Protein AF-A0A7S2GHE6-F1 (afdb_monomer)

Nearest PDB structures (foldseek):
  8evm-assembly1_A  TM=3.684E-01  e=9.867E+00  synthetic construct

pLDDT: mean 83.8, std 17.83, range [30.16, 97.75]

Mean predicted aligned error: 8.6 Å

Structure (mmCIF, N/CA/C/O backbone):
data_AF-A0A7S2GHE6-F1
#
_entry.id   AF-A0A7S2GHE6-F1
#
loop_
_atom_site.group_PDB
_atom_site.id
_atom_site.type_symbol
_atom_site.label_atom_id
_atom_site.label_alt_id
_atom_site.label_comp_id
_atom_site.label_asym_id
_atom_site.label_entity_id
_atom_site.label_seq_id
_atom_site.pdbx_PDB_ins_code
_atom_site.Cartn_x
_atom_site.Cartn_y
_atom_site.Cartn_z
_atom_site.occupancy
_atom_site.B_iso_or_equiv
_atom_site.auth_seq_id
_atom_site.auth_comp_id
_atom_site.auth_asym_id
_atom_site.auth_atom_id
_atom_site.pdbx_PDB_model_num
ATOM 1 N N . MET A 1 1 ? 22.962 -2.401 10.476 1.00 45.19 1 MET A N 1
ATOM 2 C CA . MET A 1 1 ? 22.427 -2.037 11.809 1.00 45.19 1 MET A CA 1
ATOM 3 C C . MET A 1 1 ? 21.106 -1.251 11.771 1.00 45.19 1 MET A C 1
ATOM 5 O O . MET A 1 1 ? 20.465 -1.192 12.804 1.00 45.19 1 MET A O 1
ATOM 9 N N . GLY A 1 2 ? 20.626 -0.729 10.627 1.00 59.66 2 GLY A N 1
ATOM 10 C CA . GLY A 1 2 ? 19.367 0.048 10.579 1.00 59.66 2 GLY A CA 1
ATOM 11 C C . GLY A 1 2 ? 18.048 -0.744 10.603 1.00 59.66 2 GLY A C 1
ATOM 12 O O . GLY A 1 2 ? 17.020 -0.181 10.956 1.00 59.66 2 GLY A O 1
ATOM 13 N N . ASN A 1 3 ? 18.055 -2.045 10.280 1.00 67.62 3 ASN A N 1
ATOM 14 C CA . ASN A 1 3 ? 16.802 -2.794 10.100 1.00 67.62 3 ASN A CA 1
ATOM 15 C C . ASN A 1 3 ? 16.027 -3.026 11.415 1.00 67.62 3 ASN A C 1
ATOM 17 O O . ASN A 1 3 ? 14.805 -2.985 11.436 1.00 67.62 3 ASN A O 1
ATOM 21 N N . ALA A 1 4 ? 16.726 -3.230 12.539 1.00 75.75 4 ALA A N 1
ATOM 22 C CA . ALA A 1 4 ? 16.077 -3.438 13.838 1.00 75.75 4 ALA A CA 1
ATOM 23 C C . ALA A 1 4 ? 15.343 -2.177 14.331 1.00 75.75 4 ALA A C 1
ATOM 25 O O . ALA A 1 4 ? 14.231 -2.270 14.845 1.00 75.75 4 ALA A O 1
ATOM 26 N N . THR A 1 5 ? 15.934 -0.997 14.117 1.00 85.00 5 THR A N 1
ATOM 27 C CA . THR A 1 5 ? 15.318 0.291 14.460 1.00 85.00 5 THR A CA 1
ATOM 28 C C . THR A 1 5 ? 14.080 0.560 13.606 1.00 85.00 5 THR A C 1
ATOM 30 O O . THR A 1 5 ? 13.068 1.005 14.139 1.00 85.00 5 THR A O 1
ATOM 33 N N . SER A 1 6 ? 14.123 0.243 12.305 1.00 86.62 6 SER A N 1
ATOM 34 C CA . SER A 1 6 ? 12.965 0.417 11.421 1.00 86.62 6 SER A CA 1
ATOM 35 C C . SER A 1 6 ? 11.784 -0.474 11.811 1.00 86.62 6 SER A C 1
ATOM 37 O O . SER A 1 6 ? 10.655 0.007 11.853 1.00 86.62 6 SER A O 1
ATOM 39 N N . LYS A 1 7 ? 12.037 -1.738 12.180 1.00 88.00 7 LYS A N 1
ATOM 40 C CA . LYS A 1 7 ? 10.994 -2.644 12.695 1.00 88.00 7 LYS A CA 1
ATOM 41 C C . LYS A 1 7 ? 10.346 -2.122 13.972 1.00 88.00 7 LYS A C 1
ATOM 43 O O . LYS A 1 7 ? 9.127 -2.157 14.098 1.00 88.00 7 LYS A O 1
ATOM 48 N N . TYR A 1 8 ? 11.155 -1.649 14.920 1.00 91.50 8 TYR A N 1
ATOM 49 C CA . TYR A 1 8 ? 10.645 -1.115 16.183 1.00 91.50 8 TYR A CA 1
ATOM 50 C C . TYR A 1 8 ? 9.705 0.074 15.943 1.00 91.50 8 TYR A C 1
ATOM 52 O O . TYR A 1 8 ? 8.567 0.047 16.404 1.00 91.50 8 TYR A O 1
ATOM 60 N N . LYS A 1 9 ? 10.146 1.050 15.141 1.00 93.38 9 LYS A N 1
ATOM 61 C CA . LYS A 1 9 ? 9.357 2.237 14.781 1.00 93.38 9 LYS A CA 1
ATOM 62 C C . LYS A 1 9 ? 8.062 1.884 14.054 1.00 93.38 9 LYS A C 1
ATOM 64 O O . LYS A 1 9 ? 7.014 2.438 14.358 1.00 93.38 9 LYS A O 1
ATOM 69 N N . PHE A 1 10 ? 8.110 0.916 13.137 1.00 92.69 10 PHE A N 1
ATOM 70 C CA . PHE A 1 10 ? 6.905 0.457 12.448 1.00 92.69 10 PHE A CA 1
ATOM 71 C C . PHE A 1 10 ? 5.905 -0.151 13.435 1.00 92.69 10 PHE A C 1
ATOM 73 O O . PHE A 1 10 ? 4.724 0.174 13.408 1.00 92.69 10 PHE A O 1
ATOM 80 N N . ARG A 1 11 ? 6.374 -1.008 14.349 1.00 92.25 11 ARG A N 1
ATOM 81 C CA . ARG A 1 11 ? 5.522 -1.626 15.371 1.00 92.25 11 ARG A CA 1
ATOM 82 C C . ARG A 1 11 ? 4.901 -0.588 16.306 1.00 92.25 11 ARG A C 1
ATOM 84 O O . ARG A 1 11 ? 3.735 -0.727 16.663 1.00 92.25 11 ARG A O 1
ATOM 91 N N . GLU A 1 12 ? 5.667 0.427 16.688 1.00 94.25 12 GLU A N 1
ATOM 92 C CA . GLU A 1 12 ? 5.188 1.554 17.487 1.00 94.25 12 GLU A CA 1
ATOM 93 C C . GLU A 1 12 ? 4.084 2.324 16.752 1.00 94.25 12 GLU A C 1
ATOM 95 O O . GLU A 1 12 ? 3.016 2.530 17.321 1.00 94.25 12 GLU A O 1
ATOM 100 N N . ALA A 1 13 ? 4.271 2.621 15.464 1.00 94.44 13 ALA A N 1
ATOM 101 C CA . ALA A 1 13 ? 3.258 3.285 14.647 1.00 94.44 13 ALA A CA 1
ATOM 102 C C . ALA A 1 13 ? 1.970 2.449 14.486 1.00 94.44 13 ALA A C 1
ATOM 104 O O . ALA A 1 13 ? 0.868 2.975 14.629 1.00 94.44 13 ALA A O 1
ATOM 105 N N . ILE A 1 14 ? 2.074 1.132 14.263 1.00 93.81 14 ILE A N 1
ATOM 106 C CA . ILE A 1 14 ? 0.899 0.236 14.209 1.00 93.81 14 ILE A CA 1
ATOM 107 C C . ILE A 1 14 ? 0.170 0.181 15.560 1.00 93.81 14 ILE A C 1
ATOM 109 O O . ILE A 1 14 ? -1.065 0.151 15.607 1.00 93.81 14 ILE A O 1
ATOM 113 N N . HIS A 1 15 ? 0.917 0.190 16.666 1.00 93.62 15 HIS A N 1
ATOM 114 C CA . HIS A 1 15 ? 0.332 0.262 18.000 1.00 93.62 15 HIS A CA 1
ATOM 115 C C . HIS A 1 15 ? -0.386 1.599 18.224 1.00 93.62 15 HIS A C 1
ATOM 117 O O . HIS A 1 15 ? -1.526 1.581 18.684 1.00 93.62 15 HIS A O 1
ATOM 123 N N . ALA A 1 16 ? 0.235 2.725 17.857 1.00 95.31 16 ALA A N 1
ATOM 124 C CA . ALA A 1 16 ? -0.348 4.064 17.942 1.00 95.31 16 ALA A CA 1
ATOM 125 C C . ALA A 1 16 ? -1.683 4.138 17.189 1.00 95.31 16 ALA A C 1
ATOM 127 O O . ALA A 1 16 ? -2.707 4.443 17.797 1.00 95.31 16 ALA A O 1
ATOM 128 N N . LEU A 1 17 ? -1.725 3.683 15.930 1.00 95.69 17 LEU A N 1
ATOM 129 C CA . LEU A 1 17 ? -2.960 3.615 15.132 1.00 95.69 17 LEU A CA 1
ATOM 130 C C . LEU A 1 17 ? -4.094 2.853 15.839 1.00 95.69 17 LEU A C 1
ATOM 132 O O . LEU A 1 17 ? -5.266 3.184 15.669 1.00 95.69 17 LEU A O 1
ATOM 136 N N . SER A 1 18 ? -3.759 1.848 16.650 1.00 93.06 18 SER A N 1
ATOM 137 C CA . SER A 1 18 ? -4.725 1.032 17.397 1.00 93.06 18 SER A CA 1
ATOM 138 C C . SER A 1 18 ? -5.038 1.548 18.810 1.00 93.06 18 SER A C 1
ATOM 140 O O . SER A 1 18 ? -5.923 0.988 19.466 1.00 93.06 18 SER A O 1
ATOM 142 N N . ALA A 1 19 ? -4.284 2.526 19.321 1.00 93.50 19 ALA A N 1
ATOM 143 C CA . ALA A 1 19 ? -4.297 2.961 20.721 1.00 93.50 19 ALA A CA 1
ATOM 144 C C . ALA A 1 19 ? -4.729 4.423 20.893 1.00 93.50 19 ALA A C 1
ATOM 146 O O . ALA A 1 19 ? -5.526 4.715 21.784 1.00 93.50 19 ALA A O 1
ATOM 147 N N . GLU A 1 20 ? -4.371 5.318 19.969 1.00 95.31 20 GLU A N 1
ATOM 148 C CA . GLU A 1 20 ? -4.761 6.743 19.946 1.00 95.31 20 GLU A CA 1
ATOM 149 C C . GLU A 1 20 ? -5.357 7.202 18.598 1.00 95.31 20 GLU A C 1
ATOM 151 O O . GLU A 1 20 ? -5.269 6.487 17.598 1.00 95.31 20 GLU A O 1
ATOM 156 N N . ASP A 1 21 ? -6.069 8.329 18.598 1.00 94.88 21 ASP A N 1
ATOM 157 C CA . ASP A 1 21 ? -6.580 8.952 17.371 1.00 94.88 21 ASP A CA 1
ATOM 158 C C . ASP A 1 21 ? -5.426 9.724 16.725 1.00 94.88 21 ASP A C 1
ATOM 160 O O . ASP A 1 21 ? -4.900 10.659 17.327 1.00 94.88 21 ASP A O 1
ATOM 164 N N . VAL A 1 22 ? -5.001 9.300 15.533 1.00 96.88 22 VAL A N 1
ATOM 165 C CA . VAL A 1 22 ? -3.850 9.892 14.839 1.00 96.88 22 VAL A CA 1
ATOM 166 C C . VAL A 1 22 ? -4.374 10.911 13.828 1.00 96.88 22 VAL A C 1
ATOM 168 O O . VAL A 1 22 ? -5.101 10.517 12.911 1.00 96.88 22 VAL A O 1
ATOM 171 N N . PRO A 1 23 ? -4.028 12.204 13.952 1.00 95.38 23 PRO A N 1
ATOM 172 C CA . PRO A 1 23 ? -4.521 13.220 13.033 1.00 95.38 23 PRO A CA 1
ATOM 173 C C . PRO A 1 23 ? -4.043 12.977 11.587 1.00 95.38 23 PRO A C 1
ATOM 175 O O . PRO A 1 23 ? -2.861 12.686 11.370 1.00 95.38 23 PRO A O 1
ATOM 178 N N . PRO A 1 24 ? -4.909 13.130 10.570 1.00 93.50 24 PRO A N 1
ATOM 179 C CA . PRO A 1 24 ? -4.503 13.058 9.163 1.00 93.50 24 PRO A CA 1
ATOM 180 C C . PRO A 1 24 ? -3.413 14.068 8.778 1.00 93.50 24 PRO A C 1
ATOM 182 O O . PRO A 1 24 ? -2.599 13.793 7.899 1.00 93.50 24 PRO A O 1
ATOM 185 N N . GLU A 1 25 ? -3.384 15.220 9.447 1.00 94.25 25 GLU A N 1
ATOM 186 C CA . GLU A 1 25 ? -2.410 16.297 9.263 1.00 94.25 25 GLU A CA 1
ATOM 187 C C . GLU A 1 25 ? -1.058 16.072 9.961 1.00 94.25 25 GLU A C 1
ATOM 189 O O . GLU A 1 25 ? -0.146 16.881 9.775 1.00 94.25 25 GLU A O 1
ATOM 194 N N . ASP A 1 26 ? -0.888 14.992 10.737 1.00 96.38 26 ASP A N 1
ATOM 195 C CA . ASP A 1 26 ? 0.390 14.661 11.380 1.00 96.38 26 ASP A CA 1
ATOM 196 C C . ASP A 1 26 ? 1.405 14.122 10.357 1.00 96.38 26 ASP A C 1
ATOM 198 O O . ASP A 1 26 ? 1.702 12.927 10.267 1.00 96.38 26 ASP A O 1
ATOM 202 N N . ALA A 1 27 ? 1.941 15.032 9.544 1.00 94.38 27 ALA A N 1
ATOM 203 C CA . ALA A 1 27 ? 2.894 14.707 8.491 1.00 94.38 27 ALA A CA 1
ATOM 204 C C . ALA A 1 27 ? 4.141 13.996 9.035 1.00 94.38 27 ALA A C 1
ATOM 206 O O . ALA A 1 27 ? 4.688 13.135 8.352 1.00 94.38 27 ALA A O 1
ATOM 207 N N . ALA A 1 28 ? 4.571 14.307 10.264 1.00 95.31 28 ALA A N 1
ATOM 208 C CA . ALA A 1 28 ? 5.742 13.682 10.869 1.00 95.31 28 ALA A CA 1
ATOM 209 C C . ALA A 1 28 ? 5.506 12.187 11.116 1.00 95.31 28 ALA A C 1
ATOM 211 O O . ALA A 1 28 ? 6.339 11.366 10.726 1.00 95.31 28 ALA A O 1
ATOM 212 N N . PHE A 1 29 ? 4.354 11.834 11.694 1.00 96.56 29 PHE A N 1
ATOM 213 C CA . PHE A 1 29 ? 3.959 10.444 11.899 1.00 96.56 29 PHE A CA 1
ATOM 214 C C . PHE A 1 29 ? 3.833 9.686 10.571 1.00 96.56 29 PHE A C 1
ATOM 216 O O . PHE A 1 29 ? 4.427 8.616 10.397 1.00 96.56 29 PHE A O 1
ATOM 223 N N . TRP A 1 30 ? 3.077 10.240 9.616 1.00 95.75 30 TRP A N 1
ATOM 224 C CA . TRP A 1 30 ? 2.789 9.559 8.352 1.00 95.75 30 TRP A CA 1
ATOM 225 C C . TRP A 1 30 ? 4.040 9.409 7.485 1.00 95.75 30 TRP A C 1
ATOM 227 O O . TRP A 1 30 ? 4.280 8.330 6.938 1.00 95.75 30 TRP A O 1
ATOM 237 N N . ASP A 1 31 ? 4.878 10.442 7.383 1.00 93.19 31 ASP A N 1
ATOM 238 C CA . ASP A 1 31 ? 6.129 10.330 6.640 1.00 93.19 31 ASP A CA 1
ATOM 239 C C . ASP A 1 31 ? 7.101 9.367 7.311 1.00 93.19 31 ASP A C 1
ATOM 241 O O . ASP A 1 31 ? 7.761 8.606 6.601 1.00 93.19 31 ASP A O 1
ATOM 245 N N . GLU A 1 32 ? 7.177 9.327 8.643 1.00 94.00 32 GLU A N 1
ATOM 246 C CA . GLU A 1 32 ? 7.976 8.308 9.315 1.00 94.00 32 GLU A CA 1
ATOM 247 C C . GLU A 1 32 ? 7.476 6.909 8.945 1.00 94.00 32 GLU A C 1
ATOM 249 O O . GLU A 1 32 ? 8.256 6.136 8.394 1.00 94.00 32 GLU A O 1
ATOM 254 N N . LEU A 1 33 ? 6.186 6.606 9.132 1.00 94.75 33 LEU A N 1
ATOM 255 C CA . LEU A 1 33 ? 5.591 5.299 8.828 1.00 94.75 33 LEU A CA 1
ATOM 256 C C . LEU A 1 33 ? 5.897 4.828 7.397 1.00 94.75 33 LEU A C 1
ATOM 258 O O . LEU A 1 33 ? 6.309 3.680 7.186 1.00 94.75 33 LEU A O 1
ATOM 262 N N . TRP A 1 34 ? 5.702 5.704 6.408 1.00 94.81 34 TRP A N 1
ATOM 263 C CA . TRP A 1 34 ? 5.795 5.329 4.999 1.00 94.81 34 TRP A CA 1
ATOM 264 C C . TRP A 1 34 ? 7.229 5.239 4.473 1.00 94.81 34 TRP A C 1
ATOM 266 O O . TRP A 1 34 ? 7.475 4.445 3.562 1.00 94.81 34 TRP A O 1
ATOM 276 N N . ASN A 1 35 ? 8.177 5.979 5.054 1.00 92.31 35 ASN A N 1
ATOM 277 C CA . ASN A 1 35 ? 9.588 5.960 4.648 1.00 92.31 35 ASN A CA 1
ATOM 278 C C . ASN A 1 35 ? 10.421 4.868 5.351 1.00 92.31 35 ASN A C 1
ATOM 280 O O . ASN A 1 35 ? 11.617 4.718 5.074 1.00 92.31 35 ASN A O 1
ATOM 284 N N . LEU A 1 36 ? 9.819 4.077 6.247 1.00 91.12 36 LEU A N 1
ATOM 285 C CA . LEU A 1 36 ? 10.494 2.940 6.868 1.00 91.12 36 LEU A CA 1
ATOM 286 C C . LEU A 1 36 ? 10.833 1.860 5.838 1.00 91.12 36 LEU A C 1
ATOM 288 O O . LEU A 1 36 ? 9.994 1.387 5.072 1.00 91.12 36 LEU A O 1
ATOM 292 N N . LYS A 1 37 ? 12.086 1.402 5.876 1.00 88.25 37 LYS A N 1
ATOM 293 C CA . LYS A 1 37 ? 12.528 0.244 5.100 1.00 88.25 37 LYS A CA 1
ATOM 294 C C . LYS A 1 37 ? 12.056 -1.025 5.795 1.00 88.25 37 LYS A C 1
ATOM 296 O O . LYS A 1 37 ? 12.625 -1.414 6.810 1.00 88.25 37 LYS A O 1
ATOM 301 N N . THR A 1 38 ? 11.026 -1.644 5.238 1.00 88.00 38 THR A N 1
ATOM 302 C CA . THR A 1 38 ? 10.460 -2.917 5.701 1.00 88.00 38 THR A CA 1
ATOM 303 C C . THR A 1 38 ? 10.625 -3.997 4.630 1.00 88.00 38 THR A C 1
ATOM 305 O O . THR A 1 38 ? 10.958 -3.702 3.477 1.00 88.00 38 THR A O 1
ATOM 308 N N . THR A 1 39 ? 10.395 -5.263 4.968 1.00 91.44 39 THR A N 1
ATOM 309 C CA . THR A 1 39 ? 10.072 -6.324 3.998 1.00 91.44 39 THR A CA 1
ATOM 310 C C . THR A 1 39 ? 8.607 -6.739 4.110 1.00 91.44 39 THR A C 1
ATOM 312 O O . THR A 1 39 ? 7.913 -6.375 5.056 1.00 91.44 39 THR A O 1
ATOM 315 N N . THR A 1 40 ? 8.114 -7.510 3.141 1.00 92.25 40 THR A N 1
ATOM 316 C CA . THR A 1 40 ? 6.744 -8.040 3.170 1.00 92.25 40 THR A CA 1
ATOM 317 C C . THR A 1 40 ? 6.512 -8.911 4.404 1.00 92.25 40 THR A C 1
ATOM 319 O O . THR A 1 40 ? 5.495 -8.773 5.074 1.00 92.25 40 THR A O 1
ATOM 322 N N . GLU A 1 41 ? 7.480 -9.765 4.738 1.00 92.69 41 GLU A N 1
ATOM 323 C CA . GLU A 1 41 ? 7.439 -10.657 5.899 1.00 92.69 41 GLU A CA 1
ATOM 324 C C . GLU A 1 41 ? 7.354 -9.857 7.201 1.00 92.69 41 GLU A C 1
ATOM 326 O O . GLU A 1 41 ? 6.533 -10.158 8.060 1.00 92.69 41 GLU A O 1
ATOM 331 N N . GLU A 1 42 ? 8.147 -8.790 7.307 1.00 92.75 42 GLU A N 1
ATOM 332 C CA . GLU A 1 42 ? 8.155 -7.891 8.460 1.00 92.75 42 GLU A CA 1
ATOM 333 C C . GLU A 1 42 ? 6.805 -7.187 8.637 1.00 92.75 42 GLU A C 1
ATOM 335 O O . GLU A 1 42 ? 6.253 -7.184 9.736 1.00 92.75 42 GLU A O 1
ATOM 340 N N . VAL A 1 43 ? 6.231 -6.634 7.563 1.00 94.12 43 VAL A N 1
ATOM 341 C CA . VAL A 1 43 ? 4.899 -6.006 7.613 1.00 94.12 43 VAL A CA 1
ATOM 342 C C . VAL A 1 43 ? 3.836 -7.020 8.050 1.00 94.12 43 VAL A C 1
ATOM 344 O O . VAL A 1 43 ? 2.973 -6.701 8.866 1.00 94.12 43 VAL A O 1
ATOM 347 N N . PHE A 1 44 ? 3.906 -8.256 7.551 1.00 93.31 44 PHE A N 1
ATOM 348 C CA . PHE A 1 44 ? 2.913 -9.293 7.842 1.00 93.31 44 PHE A CA 1
ATOM 349 C C . PHE A 1 44 ? 3.032 -9.832 9.273 1.00 93.31 44 PHE A C 1
ATOM 351 O O . PHE A 1 44 ? 2.018 -10.199 9.870 1.00 93.31 44 PHE A O 1
ATOM 358 N N . GLU A 1 45 ? 4.245 -9.863 9.824 1.00 93.12 45 GLU A N 1
ATOM 359 C CA . GLU A 1 45 ? 4.509 -10.198 11.224 1.00 93.12 45 GLU A CA 1
ATOM 360 C C . GLU A 1 45 ? 4.022 -9.093 12.175 1.00 93.12 45 GLU A C 1
ATOM 362 O O . GLU A 1 45 ? 3.475 -9.385 13.240 1.00 93.12 45 GLU A O 1
ATOM 367 N N . MET A 1 46 ? 4.198 -7.822 11.798 1.00 91.88 46 MET A N 1
ATOM 368 C CA . MET A 1 46 ? 3.862 -6.675 12.649 1.00 91.88 46 MET A CA 1
ATOM 369 C C . MET A 1 46 ? 2.378 -6.305 12.635 1.00 91.88 46 MET A C 1
ATOM 371 O O . MET A 1 46 ? 1.876 -5.840 13.654 1.00 91.88 46 MET A O 1
ATOM 375 N N . ILE A 1 47 ? 1.682 -6.514 11.517 1.00 94.75 47 ILE A N 1
ATOM 376 C CA . ILE A 1 47 ? 0.239 -6.278 11.401 1.00 94.75 47 ILE A CA 1
ATOM 377 C C . ILE A 1 47 ? -0.462 -7.630 11.491 1.00 94.75 47 ILE A C 1
ATOM 379 O O . ILE A 1 47 ? -0.465 -8.399 10.525 1.00 94.75 47 ILE A O 1
ATOM 383 N N . SER A 1 48 ? -1.060 -7.952 12.637 1.00 93.69 48 SER A N 1
ATOM 384 C CA . SER A 1 48 ? -1.841 -9.183 12.764 1.00 93.69 48 SER A CA 1
ATOM 385 C C . SER A 1 48 ? -3.269 -8.995 12.229 1.00 93.69 48 SER A C 1
ATOM 387 O O . SER A 1 48 ? -3.795 -7.881 12.246 1.00 93.69 48 SER A O 1
ATOM 389 N N . PRO A 1 49 ? -3.963 -10.076 11.822 1.00 93.06 49 PRO A N 1
ATOM 390 C CA . PRO A 1 49 ? -5.373 -9.993 11.423 1.00 93.06 49 PRO A CA 1
ATOM 391 C C . PRO A 1 49 ? -6.261 -9.403 12.527 1.00 93.06 49 PRO A C 1
ATOM 393 O O . PRO A 1 49 ? -7.223 -8.688 12.265 1.00 93.06 49 PRO A O 1
ATOM 396 N N . ARG A 1 50 ? -5.921 -9.691 13.792 1.00 93.00 50 ARG A N 1
ATOM 397 C CA . ARG A 1 50 ? -6.626 -9.160 14.960 1.00 93.00 50 ARG A CA 1
ATOM 398 C C . ARG A 1 50 ? -6.480 -7.644 15.063 1.00 93.00 50 ARG A C 1
ATOM 400 O O . ARG A 1 50 ? -7.453 -6.990 15.425 1.00 93.00 50 ARG A O 1
ATOM 407 N N . ASP A 1 51 ? -5.304 -7.107 14.747 1.00 93.19 51 ASP A N 1
ATOM 408 C CA . ASP A 1 51 ? -5.059 -5.664 14.793 1.00 93.19 51 ASP A CA 1
ATOM 409 C C . ASP A 1 51 ? -5.894 -4.945 13.736 1.00 93.19 51 ASP A C 1
ATOM 411 O O . ASP A 1 51 ? -6.537 -3.955 14.061 1.00 93.19 51 ASP A O 1
ATOM 415 N N . VAL A 1 52 ? -5.992 -5.491 12.516 1.00 95.00 52 VAL A N 1
ATOM 416 C CA . VAL A 1 52 ? -6.823 -4.907 11.445 1.00 95.00 52 VAL A CA 1
ATOM 417 C C . VAL A 1 52 ? -8.299 -4.867 11.840 1.00 95.00 52 VAL A C 1
ATOM 419 O O . VAL A 1 52 ? -8.936 -3.821 11.745 1.00 95.00 52 VAL A O 1
ATOM 422 N N . ARG A 1 53 ? -8.839 -5.976 12.363 1.00 94.44 53 ARG A N 1
ATOM 423 C CA . ARG A 1 53 ? -10.230 -6.030 12.849 1.00 94.44 53 ARG A CA 1
ATOM 424 C C . ARG A 1 53 ? -10.476 -5.058 13.999 1.00 94.44 53 ARG A C 1
ATOM 426 O O . ARG A 1 53 ? -11.504 -4.386 14.036 1.00 94.44 53 ARG A O 1
ATOM 433 N N . LYS A 1 54 ? -9.527 -4.966 14.936 1.00 94.56 54 LYS A N 1
ATOM 434 C CA . LYS A 1 54 ? -9.597 -4.026 16.060 1.00 94.56 54 LYS A CA 1
ATOM 435 C C . LYS A 1 54 ? -9.578 -2.581 15.562 1.00 94.56 54 LYS A C 1
ATOM 437 O O . LYS A 1 54 ? -10.399 -1.793 16.018 1.00 94.56 54 LYS A O 1
ATOM 442 N N . LEU A 1 55 ? -8.686 -2.255 14.628 1.00 95.75 55 LEU A N 1
ATOM 443 C CA . LEU A 1 55 ? -8.566 -0.935 14.016 1.00 95.75 55 LEU A CA 1
ATOM 444 C C . LEU A 1 55 ? -9.868 -0.545 13.303 1.00 95.75 55 LEU A C 1
ATOM 446 O O . LEU A 1 55 ? -10.384 0.537 13.557 1.00 95.75 55 LEU A O 1
ATOM 450 N N . LYS A 1 56 ? -10.454 -1.461 12.516 1.00 95.31 56 LYS A N 1
ATOM 451 C CA . LYS A 1 56 ? -11.738 -1.263 11.821 1.00 95.31 56 LYS A CA 1
ATOM 452 C C . LYS A 1 56 ? -12.864 -0.857 12.777 1.00 95.31 56 LYS A C 1
ATOM 454 O O . LYS A 1 56 ? -13.578 0.099 12.507 1.00 95.31 56 LYS A O 1
ATOM 459 N N . VAL A 1 57 ? -13.005 -1.560 13.904 1.00 94.81 57 VAL A N 1
ATOM 460 C CA . VAL A 1 57 ? -14.113 -1.329 14.851 1.00 94.81 57 VAL A CA 1
ATOM 461 C C . VAL A 1 57 ? -13.848 -0.161 15.799 1.00 94.81 57 VAL A C 1
ATOM 463 O O . VAL A 1 57 ? -14.750 0.617 16.087 1.00 94.81 57 VAL A O 1
ATOM 466 N N . GLN A 1 58 ? -12.634 -0.052 16.339 1.00 96.50 58 GLN A N 1
ATOM 467 C CA . GLN A 1 58 ? -12.341 0.909 17.408 1.00 96.50 58 GLN A CA 1
ATOM 468 C C . GLN A 1 58 ? -11.897 2.269 16.876 1.00 96.50 58 GLN A C 1
ATOM 470 O O . GLN A 1 58 ? -12.077 3.270 17.565 1.00 96.50 58 GLN A O 1
ATOM 475 N N . ARG A 1 59 ? -11.284 2.304 15.687 1.00 96.81 59 ARG A N 1
ATOM 476 C CA . ARG A 1 59 ? -10.650 3.494 15.104 1.00 96.81 59 ARG A CA 1
ATOM 477 C C . ARG A 1 59 ? -10.833 3.543 13.580 1.00 96.81 59 ARG A C 1
ATOM 479 O O . ARG A 1 59 ? -9.845 3.582 12.842 1.00 96.81 59 ARG A O 1
ATOM 486 N N . PRO A 1 60 ? -12.085 3.571 13.090 1.00 95.88 60 PRO A N 1
ATOM 487 C CA . PRO A 1 60 ? -12.379 3.569 11.657 1.00 95.88 60 PRO A CA 1
ATOM 488 C C . PRO A 1 60 ? -11.736 4.746 10.906 1.00 95.88 60 PRO A C 1
ATOM 490 O O . PRO A 1 60 ? -11.289 4.569 9.777 1.00 95.88 60 PRO A O 1
ATOM 493 N N . LEU A 1 61 ? -11.610 5.919 11.544 1.00 95.81 61 LEU A N 1
ATOM 494 C CA . LEU A 1 61 ? -10.969 7.097 10.941 1.00 95.81 61 LEU A CA 1
ATOM 495 C C . LEU A 1 61 ? -9.463 6.906 10.713 1.00 95.81 61 LEU A C 1
ATOM 497 O O . LEU A 1 61 ? -8.944 7.306 9.671 1.00 95.81 61 LEU A O 1
ATOM 501 N N . ASN A 1 62 ? -8.761 6.246 11.640 1.00 97.38 62 ASN A N 1
ATOM 502 C CA . ASN A 1 62 ? -7.350 5.907 11.449 1.00 97.38 62 ASN A CA 1
ATOM 503 C C . ASN A 1 62 ? -7.181 4.908 10.297 1.00 97.38 62 ASN A C 1
ATOM 505 O O . ASN A 1 62 ? -6.250 5.046 9.508 1.00 97.38 62 ASN A O 1
ATOM 509 N N . LEU A 1 63 ? -8.077 3.915 10.180 1.00 96.81 63 LEU A N 1
ATOM 510 C CA . LEU A 1 63 ? -8.068 2.969 9.059 1.00 96.81 63 LEU A CA 1
ATOM 511 C C . LEU A 1 63 ? -8.295 3.687 7.724 1.00 96.81 63 LEU A C 1
ATOM 513 O O . LEU A 1 63 ? -7.523 3.474 6.793 1.00 96.81 63 LEU A O 1
ATOM 517 N N . GLN A 1 64 ? -9.312 4.548 7.644 1.00 95.88 64 GLN A N 1
ATOM 518 C CA . GLN A 1 64 ? -9.587 5.357 6.458 1.00 95.88 64 GLN A CA 1
ATOM 519 C C . GLN A 1 64 ? -8.362 6.189 6.065 1.00 95.88 64 GLN A C 1
ATOM 521 O O . GLN A 1 64 ? -7.874 6.070 4.946 1.00 95.88 64 GLN A O 1
ATOM 526 N N . THR A 1 65 ? -7.797 6.939 7.013 1.00 96.56 65 THR A N 1
ATOM 527 C CA . THR A 1 65 ? -6.623 7.791 6.775 1.00 96.56 65 THR A CA 1
ATOM 528 C C . THR A 1 65 ? -5.415 6.973 6.319 1.00 96.56 65 THR A C 1
ATOM 530 O O . THR A 1 65 ? -4.709 7.368 5.395 1.00 96.56 65 THR A O 1
ATOM 533 N N . LEU A 1 66 ? -5.184 5.802 6.918 1.00 97.38 66 LEU A N 1
ATOM 534 C CA . LEU A 1 66 ? -4.104 4.896 6.528 1.00 97.38 66 LEU A CA 1
ATOM 535 C C . LEU A 1 66 ? -4.254 4.422 5.073 1.00 97.38 66 LEU A C 1
ATOM 537 O O . LEU A 1 66 ? -3.256 4.359 4.354 1.00 97.38 66 LEU A O 1
ATOM 541 N N . LEU A 1 67 ? -5.475 4.108 4.628 1.00 96.88 67 LEU A N 1
ATOM 542 C CA . LEU A 1 67 ? -5.754 3.719 3.242 1.00 96.88 67 LEU A CA 1
ATOM 543 C C . LEU A 1 67 ? -5.615 4.905 2.283 1.00 96.88 67 LEU A C 1
ATOM 545 O O . LEU A 1 67 ? -4.929 4.775 1.270 1.00 96.88 67 LEU A O 1
ATOM 549 N N . ASP A 1 68 ? -6.194 6.057 2.625 1.00 95.88 68 ASP A N 1
ATOM 550 C CA . ASP A 1 68 ? -6.127 7.281 1.821 1.00 95.88 68 ASP A CA 1
ATOM 551 C C . ASP A 1 68 ? -4.673 7.722 1.613 1.00 95.88 68 ASP A C 1
ATOM 553 O O . ASP A 1 68 ? -4.254 7.996 0.488 1.00 95.88 68 ASP A O 1
ATOM 557 N N . GLN A 1 69 ? -3.860 7.702 2.673 1.00 96.62 69 GLN A N 1
ATOM 558 C CA . GLN A 1 69 ? -2.432 8.013 2.601 1.00 96.62 69 GLN A CA 1
ATOM 559 C C . GLN A 1 69 ? -1.661 6.971 1.780 1.00 96.62 69 GLN A C 1
ATOM 561 O O . GLN A 1 69 ? -0.809 7.335 0.968 1.00 96.62 69 GLN A O 1
ATOM 566 N N . ALA A 1 70 ? -1.945 5.674 1.945 1.00 97.38 70 ALA A N 1
ATOM 567 C CA . ALA A 1 70 ? -1.282 4.625 1.169 1.00 97.38 70 ALA A CA 1
ATOM 568 C C . ALA A 1 70 ? -1.547 4.785 -0.336 1.00 97.38 70 ALA A C 1
ATOM 570 O O . ALA A 1 70 ? -0.619 4.748 -1.147 1.00 97.38 70 ALA A O 1
ATOM 571 N N . VAL A 1 71 ? -2.811 4.994 -0.707 1.00 97.19 71 VAL A N 1
ATOM 572 C CA . VAL A 1 71 ? -3.234 5.176 -2.098 1.00 97.19 71 VAL A CA 1
ATOM 573 C C . VAL A 1 71 ? -2.716 6.505 -2.644 1.00 97.19 71 VAL A C 1
ATOM 575 O O . VAL A 1 71 ? -2.128 6.521 -3.723 1.00 97.19 71 VAL A O 1
ATOM 578 N N . GLY A 1 72 ? -2.827 7.597 -1.885 1.00 95.31 72 GLY A N 1
ATOM 579 C CA . GLY A 1 72 ? -2.316 8.916 -2.261 1.00 95.31 72 GLY A CA 1
ATOM 580 C C . GLY A 1 72 ? -0.811 8.919 -2.539 1.00 95.31 72 GLY A C 1
ATOM 581 O O . GLY A 1 72 ? -0.375 9.460 -3.554 1.00 95.31 72 GLY A O 1
ATOM 582 N N . ASN A 1 73 ? -0.016 8.234 -1.712 1.00 95.44 73 ASN A N 1
ATOM 583 C CA . ASN A 1 73 ? 1.421 8.069 -1.949 1.00 95.44 73 ASN A CA 1
ATOM 584 C C . ASN A 1 73 ? 1.715 7.290 -3.240 1.00 95.44 73 ASN A C 1
ATOM 586 O O . ASN A 1 73 ? 2.636 7.644 -3.976 1.00 95.44 73 ASN A O 1
ATOM 590 N N . ILE A 1 74 ? 0.936 6.247 -3.548 1.00 97.19 74 ILE A N 1
ATOM 591 C CA . ILE A 1 74 ? 1.088 5.502 -4.806 1.00 97.19 74 ILE A CA 1
ATOM 592 C C . ILE A 1 74 ? 0.723 6.389 -6.006 1.00 97.19 74 ILE A C 1
ATOM 594 O O . ILE A 1 74 ? 1.472 6.431 -6.980 1.00 97.19 74 ILE A O 1
ATOM 598 N N . LEU A 1 75 ? -0.384 7.133 -5.936 1.00 95.94 75 LEU A N 1
ATOM 599 C CA . LEU A 1 75 ? -0.813 8.050 -6.999 1.00 95.94 75 LEU A CA 1
ATOM 600 C C . LEU A 1 75 ? 0.196 9.181 -7.232 1.00 95.94 75 LEU A C 1
ATOM 602 O O . LEU A 1 75 ? 0.459 9.549 -8.380 1.00 95.94 75 LEU A O 1
ATOM 606 N N . GLN A 1 76 ? 0.820 9.688 -6.166 1.00 94.19 76 GLN A N 1
ATOM 607 C CA . GLN A 1 76 ? 1.905 10.661 -6.270 1.00 94.19 76 GLN A CA 1
ATOM 608 C C . GLN A 1 76 ? 3.088 10.081 -7.052 1.00 94.19 76 GLN A C 1
ATOM 610 O O . GLN A 1 76 ? 3.602 10.742 -7.951 1.00 94.19 76 GLN A O 1
ATOM 615 N N . VAL A 1 77 ? 3.476 8.838 -6.757 1.00 94.50 77 VAL A N 1
ATOM 616 C CA . VAL A 1 77 ? 4.565 8.145 -7.459 1.00 94.50 77 VAL A CA 1
ATOM 617 C C . VAL A 1 77 ? 4.223 7.861 -8.919 1.00 94.50 77 VAL A C 1
ATOM 619 O O . VAL A 1 77 ? 5.089 7.986 -9.778 1.00 94.50 77 VAL A O 1
ATOM 622 N N . ILE A 1 78 ? 2.972 7.515 -9.224 1.00 93.62 78 ILE A N 1
ATOM 623 C CA . ILE A 1 78 ? 2.507 7.336 -10.607 1.00 93.62 78 ILE A CA 1
ATOM 624 C C . ILE A 1 78 ? 2.615 8.652 -11.387 1.00 93.62 78 ILE A C 1
ATOM 626 O O . ILE A 1 78 ? 3.047 8.655 -12.536 1.00 93.62 78 ILE A O 1
ATOM 630 N N . THR A 1 79 ? 2.251 9.767 -10.753 1.00 91.94 79 THR A N 1
ATOM 631 C CA . THR A 1 79 ? 2.288 11.099 -11.373 1.00 91.94 79 THR A CA 1
ATOM 632 C C . THR A 1 79 ? 3.717 11.624 -11.527 1.00 91.94 79 THR A C 1
ATOM 634 O O . THR A 1 79 ? 4.033 12.292 -12.509 1.00 91.94 79 THR A O 1
ATOM 637 N N . ASN A 1 80 ? 4.587 11.342 -10.556 1.00 90.38 80 ASN A N 1
ATOM 638 C CA . ASN A 1 80 ? 5.970 11.802 -10.529 1.00 90.38 80 ASN A CA 1
ATOM 639 C C . ASN A 1 80 ? 6.888 10.713 -9.936 1.00 90.38 80 ASN A C 1
ATOM 641 O O . ASN A 1 80 ? 7.118 10.694 -8.724 1.00 90.38 80 ASN A O 1
ATOM 645 N N . PRO A 1 81 ? 7.421 9.794 -10.762 1.00 87.19 81 PRO A N 1
ATOM 646 C CA . PRO A 1 81 ? 8.164 8.626 -10.293 1.00 87.19 81 PRO A CA 1
ATOM 647 C C . PRO A 1 81 ? 9.597 8.983 -9.871 1.00 87.19 81 PRO A C 1
ATOM 649 O O . PRO A 1 81 ? 10.578 8.675 -10.549 1.00 87.19 81 PRO A O 1
ATOM 652 N N . LEU A 1 82 ? 9.743 9.629 -8.714 1.00 88.94 82 LEU A N 1
ATOM 653 C CA . LEU A 1 82 ? 11.047 9.933 -8.127 1.00 88.94 82 LEU A CA 1
ATOM 654 C C . LEU A 1 82 ? 11.628 8.695 -7.435 1.00 88.94 82 LEU A C 1
ATOM 656 O O . LEU A 1 82 ? 10.962 8.044 -6.631 1.00 88.94 82 LEU A O 1
ATOM 660 N N . ALA A 1 83 ? 12.912 8.408 -7.673 1.00 87.38 83 ALA A N 1
ATOM 661 C CA . ALA A 1 83 ? 13.574 7.195 -7.176 1.00 87.38 83 ALA A CA 1
ATOM 662 C C . ALA A 1 83 ? 13.435 6.982 -5.654 1.00 87.38 83 ALA A C 1
ATOM 664 O O . ALA A 1 83 ? 13.246 5.855 -5.201 1.00 87.38 83 ALA A O 1
ATOM 665 N N . HIS A 1 84 ? 13.480 8.059 -4.861 1.00 85.00 84 HIS A N 1
ATOM 666 C CA . HIS A 1 84 ? 13.336 7.983 -3.404 1.00 85.00 84 HIS A CA 1
ATOM 667 C C . HIS A 1 84 ? 11.904 7.651 -2.944 1.00 85.00 84 HIS A C 1
ATOM 669 O O . HIS A 1 84 ? 11.724 7.152 -1.838 1.00 85.00 84 HIS A O 1
ATOM 675 N N . GLN A 1 85 ? 10.890 7.886 -3.783 1.00 89.62 85 GLN A N 1
ATOM 676 C CA . GLN A 1 85 ? 9.485 7.603 -3.477 1.00 89.62 85 GLN A CA 1
ATOM 677 C C . GLN A 1 85 ? 9.063 6.184 -3.896 1.00 89.62 85 GLN A C 1
ATOM 679 O O . GLN A 1 85 ? 8.053 5.676 -3.414 1.00 89.62 85 GLN A O 1
ATOM 684 N N . LEU A 1 86 ? 9.852 5.494 -4.729 1.00 92.62 86 LEU A N 1
ATOM 685 C CA . LEU A 1 86 ? 9.570 4.110 -5.135 1.00 92.62 86 LEU A CA 1
ATOM 686 C C . LEU A 1 86 ? 9.569 3.138 -3.944 1.00 92.62 86 LEU A C 1
ATOM 688 O O . LEU A 1 86 ? 8.749 2.220 -3.887 1.00 92.62 86 LEU A O 1
ATOM 692 N N . ASP A 1 87 ? 10.453 3.355 -2.967 1.00 91.44 87 ASP A N 1
ATOM 693 C CA . ASP A 1 87 ? 10.454 2.579 -1.723 1.00 91.44 87 ASP A CA 1
ATOM 694 C C . ASP A 1 87 ? 9.193 2.865 -0.885 1.00 91.44 87 ASP A C 1
ATOM 696 O O . ASP A 1 87 ? 8.610 1.930 -0.330 1.00 91.44 87 ASP A O 1
ATOM 700 N N . LYS A 1 88 ? 8.720 4.124 -0.873 1.00 92.75 88 LYS A N 1
ATOM 701 C CA . LYS A 1 88 ? 7.460 4.539 -0.228 1.00 92.75 88 LYS A CA 1
ATOM 702 C C . LYS A 1 88 ? 6.266 3.804 -0.845 1.00 92.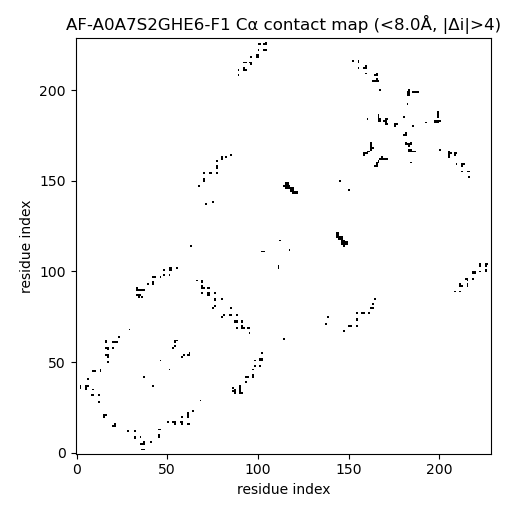75 88 LYS A C 1
ATOM 704 O O . LYS A 1 88 ? 5.491 3.179 -0.122 1.00 92.75 88 LYS A O 1
ATOM 709 N N . ALA A 1 89 ? 6.160 3.787 -2.178 1.00 94.56 89 ALA A N 1
ATOM 710 C CA . ALA A 1 89 ? 5.110 3.057 -2.894 1.00 94.56 89 ALA A CA 1
ATOM 711 C C . ALA A 1 89 ? 5.151 1.550 -2.602 1.00 94.56 89 ALA A C 1
ATOM 713 O O . ALA A 1 89 ? 4.113 0.939 -2.352 1.00 94.56 89 ALA A O 1
ATOM 714 N N . ARG A 1 90 ? 6.347 0.946 -2.549 1.00 94.94 90 ARG A N 1
ATOM 715 C CA . ARG A 1 90 ? 6.501 -0.472 -2.188 1.00 94.94 90 ARG A CA 1
ATOM 716 C C . ARG A 1 90 ? 5.984 -0.764 -0.776 1.00 94.94 90 ARG A C 1
ATOM 718 O O . ARG A 1 90 ? 5.311 -1.771 -0.566 1.00 94.94 90 ARG A O 1
ATOM 725 N N . ASN A 1 91 ? 6.272 0.108 0.188 1.00 95.12 91 ASN A N 1
ATOM 726 C CA . ASN A 1 91 ? 5.758 -0.032 1.550 1.00 95.12 91 ASN A CA 1
ATOM 727 C C . ASN A 1 91 ? 4.221 0.087 1.586 1.00 95.12 91 ASN A C 1
ATOM 729 O O . ASN A 1 91 ? 3.560 -0.753 2.196 1.00 95.12 91 ASN A O 1
ATOM 733 N N . CYS A 1 92 ? 3.646 1.037 0.837 1.00 96.94 92 CYS A N 1
ATOM 734 C CA . CYS A 1 92 ? 2.193 1.180 0.680 1.00 96.94 92 CYS A CA 1
ATOM 735 C C . CYS A 1 92 ? 1.551 -0.100 0.122 1.00 96.94 92 CYS A C 1
ATOM 737 O O . CYS A 1 92 ? 0.593 -0.607 0.701 1.00 96.94 92 CYS A O 1
ATOM 739 N N . VAL A 1 93 ? 2.123 -0.688 -0.937 1.00 97.44 93 VAL A N 1
ATOM 740 C CA . VAL A 1 93 ? 1.644 -1.953 -1.529 1.00 97.44 93 VAL A CA 1
ATOM 741 C C . VAL A 1 93 ? 1.611 -3.078 -0.493 1.00 97.44 93 VAL A C 1
ATOM 743 O O . VAL A 1 93 ? 0.623 -3.808 -0.409 1.00 97.44 93 VAL A O 1
ATOM 746 N N . ARG A 1 94 ? 2.651 -3.215 0.336 1.00 96.44 94 ARG A N 1
ATOM 747 C CA . ARG A 1 94 ? 2.724 -4.263 1.371 1.00 96.44 94 ARG A CA 1
ATOM 748 C C . ARG A 1 94 ? 1.688 -4.081 2.464 1.00 96.44 94 ARG A C 1
ATOM 750 O O . ARG A 1 94 ? 1.056 -5.060 2.856 1.00 96.44 94 ARG A O 1
ATOM 757 N N . VAL A 1 95 ? 1.524 -2.849 2.943 1.00 96.75 95 VAL A N 1
ATOM 758 C CA . VAL A 1 95 ? 0.529 -2.516 3.965 1.00 96.75 95 VAL A CA 1
ATOM 759 C C . VAL A 1 95 ? -0.872 -2.782 3.422 1.00 96.75 95 VAL A C 1
ATOM 761 O O . VAL A 1 95 ? -1.611 -3.542 4.040 1.00 96.75 95 VAL A O 1
ATOM 764 N N . LEU A 1 96 ? -1.205 -2.291 2.225 1.00 97.12 96 LEU A N 1
ATOM 765 C CA . LEU A 1 96 ? -2.495 -2.560 1.579 1.00 97.12 96 LEU A CA 1
ATOM 766 C C . LEU A 1 96 ? -2.747 -4.064 1.407 1.00 97.12 96 LEU A C 1
ATOM 768 O O . LEU A 1 96 ? -3.804 -4.555 1.797 1.00 97.12 96 LEU A O 1
ATOM 772 N N . THR A 1 97 ? -1.752 -4.819 0.923 1.00 96.38 97 THR A N 1
ATOM 773 C CA . THR A 1 97 ? -1.859 -6.283 0.757 1.00 96.38 97 THR A CA 1
ATOM 774 C C . THR A 1 97 ? -2.153 -6.981 2.084 1.00 96.38 97 THR A C 1
ATOM 776 O O . THR A 1 97 ? -2.806 -8.022 2.109 1.00 96.38 97 THR A O 1
ATOM 779 N N . ARG A 1 98 ? -1.666 -6.429 3.201 1.00 95.38 98 ARG A N 1
ATOM 780 C CA . ARG A 1 98 ? -1.886 -6.990 4.533 1.00 95.38 98 ARG A CA 1
ATOM 781 C C . ARG A 1 98 ? -3.230 -6.590 5.139 1.00 95.38 98 ARG A C 1
ATOM 783 O O . ARG A 1 98 ? -3.811 -7.405 5.849 1.00 95.38 98 ARG A O 1
ATOM 790 N N . LEU A 1 99 ? -3.703 -5.370 4.889 1.00 95.19 99 LEU A N 1
ATOM 791 C CA . LEU A 1 99 ? -4.943 -4.835 5.460 1.00 95.19 99 LEU A CA 1
ATOM 792 C C . LEU A 1 99 ? -6.189 -5.349 4.735 1.00 95.19 99 LEU A C 1
ATOM 794 O O . LEU A 1 99 ? -7.118 -5.832 5.379 1.00 95.19 99 LEU A O 1
ATOM 798 N N . LEU A 1 100 ? -6.199 -5.251 3.403 1.00 93.88 100 LEU A N 1
ATOM 799 C CA . LEU A 1 100 ? -7.398 -5.431 2.582 1.00 93.88 100 LEU A CA 1
ATOM 800 C C . LEU A 1 100 ? -8.086 -6.791 2.772 1.00 93.88 100 LEU A C 1
ATOM 802 O O . LEU A 1 100 ? -9.299 -6.778 2.958 1.00 93.88 100 LEU A O 1
ATOM 806 N N . PRO A 1 101 ? -7.374 -7.934 2.853 1.00 92.25 101 PRO A N 1
ATOM 807 C CA . PRO A 1 101 ? -8.005 -9.229 3.118 1.00 92.25 101 PRO A CA 1
ATOM 808 C C . PRO A 1 101 ? -8.886 -9.271 4.368 1.00 92.25 101 PRO A C 1
ATOM 810 O O . PRO A 1 101 ? -9.940 -9.891 4.361 1.00 92.25 101 PRO A O 1
ATOM 813 N N . PHE A 1 102 ? -8.448 -8.624 5.450 1.00 92.19 102 PHE A N 1
ATOM 814 C CA . PHE A 1 102 ? -9.164 -8.629 6.731 1.00 92.19 102 PHE A CA 1
ATOM 815 C C . PHE A 1 102 ? -10.151 -7.470 6.846 1.00 92.19 102 PHE A C 1
ATOM 817 O O . PHE A 1 102 ? -11.057 -7.508 7.671 1.00 92.19 102 PHE A O 1
ATOM 824 N N . MET A 1 103 ? -9.976 -6.426 6.037 1.00 92.00 103 MET A N 1
ATOM 825 C CA . MET A 1 103 ? -10.969 -5.368 5.897 1.00 92.00 103 MET A CA 1
ATOM 826 C C . MET A 1 103 ? -12.193 -5.877 5.126 1.00 92.00 103 MET A C 1
ATOM 828 O O . MET A 1 103 ? -13.311 -5.653 5.574 1.00 92.00 103 MET A O 1
ATOM 832 N N . LEU A 1 104 ? -11.959 -6.596 4.023 1.00 90.25 104 LEU A N 1
ATOM 833 C CA . LEU A 1 104 ? -12.960 -7.120 3.086 1.00 90.25 104 LEU A CA 1
ATOM 834 C C . LEU A 1 104 ? -13.494 -8.515 3.465 1.00 90.25 104 LEU A C 1
ATOM 836 O O . LEU A 1 104 ? -14.142 -9.164 2.653 1.00 90.25 104 LEU A O 1
ATOM 840 N N . GLU A 1 105 ? -13.185 -9.017 4.664 1.00 88.75 105 GLU A N 1
ATOM 841 C CA . GLU A 1 105 ? -13.565 -10.381 5.070 1.00 88.75 105 GLU A CA 1
ATOM 842 C C . GLU A 1 105 ? -15.079 -10.569 5.264 1.00 88.75 105 GLU A C 1
ATOM 844 O O . GLU A 1 105 ? -15.567 -11.696 5.196 1.00 88.75 105 GLU A O 1
ATOM 849 N N . ASP A 1 106 ? -15.803 -9.477 5.521 1.00 87.75 106 ASP A N 1
ATOM 850 C CA . ASP A 1 106 ? -17.251 -9.452 5.716 1.00 87.75 106 ASP A CA 1
ATOM 851 C C . ASP A 1 106 ? -17.912 -8.711 4.546 1.00 87.75 106 ASP A C 1
ATOM 853 O O . ASP A 1 106 ? -17.657 -7.525 4.328 1.00 87.75 106 ASP A O 1
ATOM 857 N N . VAL A 1 107 ? -18.731 -9.437 3.783 1.00 80.94 107 VAL A N 1
ATOM 858 C CA . VAL A 1 107 ? -19.371 -8.961 2.543 1.00 80.94 107 VAL A CA 1
ATOM 859 C C . VAL A 1 107 ? -20.469 -7.940 2.833 1.00 80.94 107 VAL A C 1
ATOM 861 O O . VAL A 1 107 ? -20.721 -7.052 2.021 1.00 80.94 107 VAL A O 1
ATOM 864 N N . ASP A 1 108 ? -21.100 -8.051 4.003 1.00 85.88 108 ASP A N 1
ATOM 865 C CA . ASP A 1 108 ? -22.254 -7.244 4.399 1.00 85.88 108 ASP A CA 1
ATOM 866 C C . ASP A 1 108 ? -21.851 -6.055 5.298 1.00 85.88 108 ASP A C 1
ATOM 868 O O . ASP A 1 108 ? -22.703 -5.389 5.894 1.00 85.88 108 ASP A O 1
ATOM 872 N N . ASP A 1 109 ? -20.549 -5.754 5.399 1.00 91.31 109 ASP A N 1
ATOM 873 C CA . ASP A 1 109 ? -20.038 -4.633 6.188 1.00 91.31 109 ASP A CA 1
ATOM 874 C C . ASP A 1 109 ? -20.322 -3.291 5.491 1.00 91.31 109 ASP A C 1
ATOM 876 O O . ASP A 1 109 ? -19.599 -2.845 4.592 1.00 91.31 109 ASP A O 1
ATOM 880 N N . SER A 1 110 ? -21.384 -2.616 5.943 1.00 92.81 110 SER A N 1
ATOM 881 C CA . SER A 1 110 ? -21.812 -1.322 5.402 1.00 92.81 110 SER A CA 1
ATOM 882 C C . SER A 1 110 ? -20.740 -0.239 5.525 1.00 92.81 110 SER A C 1
ATOM 884 O O . SER A 1 110 ? -20.615 0.593 4.632 1.00 92.81 110 SER A O 1
ATOM 886 N N . PHE A 1 111 ? -19.943 -0.248 6.602 1.00 93.25 111 PHE A N 1
ATOM 887 C CA . PHE A 1 111 ? -18.874 0.734 6.781 1.00 93.25 111 PHE A CA 1
ATOM 888 C C . PHE A 1 111 ? -17.793 0.554 5.714 1.00 93.25 111 PHE A C 1
ATOM 890 O O . PHE A 1 111 ? -17.353 1.531 5.114 1.00 93.25 111 PHE A O 1
ATOM 897 N N . VAL A 1 112 ? -17.383 -0.687 5.447 1.00 92.56 112 VAL A N 1
ATOM 898 C CA . VAL A 1 112 ? -16.372 -0.989 4.424 1.00 92.56 112 VAL A CA 1
ATOM 899 C C . VAL A 1 112 ? -16.893 -0.673 3.025 1.00 92.56 112 VAL A C 1
ATOM 901 O O . VAL A 1 112 ? -16.150 -0.113 2.214 1.00 92.56 112 VAL A O 1
ATOM 904 N N . HIS A 1 113 ? -18.163 -0.985 2.749 1.00 92.44 113 HIS A N 1
ATOM 905 C CA . HIS A 1 113 ? -18.808 -0.629 1.490 1.00 92.44 113 HIS A CA 1
ATOM 906 C C . HIS A 1 113 ? -18.799 0.890 1.269 1.00 92.44 113 HIS A C 1
ATOM 908 O O . HIS A 1 113 ? -18.337 1.353 0.225 1.00 92.44 113 HIS A O 1
ATOM 914 N N . ASP A 1 114 ? -19.235 1.667 2.262 1.00 93.06 114 ASP A N 1
ATOM 915 C CA . ASP A 1 114 ? -19.253 3.128 2.183 1.00 93.06 114 ASP A CA 1
ATOM 916 C C . ASP A 1 114 ? -17.835 3.698 2.070 1.00 93.06 114 ASP A C 1
ATOM 918 O O . ASP A 1 114 ? -17.581 4.554 1.227 1.00 93.06 114 ASP A O 1
ATOM 922 N N . LEU A 1 115 ? -16.871 3.175 2.830 1.00 92.44 115 LEU A N 1
ATOM 923 C CA . LEU A 1 115 ? -15.471 3.591 2.747 1.00 92.44 115 LEU A CA 1
ATOM 924 C C . LEU A 1 115 ? -14.877 3.372 1.344 1.00 92.44 115 LEU A C 1
ATOM 926 O O . LEU A 1 115 ? -14.144 4.221 0.845 1.00 92.44 115 LEU A O 1
ATOM 930 N N . CYS A 1 116 ? -15.186 2.248 0.692 1.00 92.38 116 CYS A N 1
ATOM 931 C CA . CYS A 1 116 ? -14.622 1.913 -0.618 1.00 92.38 116 CYS A CA 1
ATOM 932 C C . CYS A 1 116 ? -15.361 2.575 -1.788 1.00 92.38 116 CYS A C 1
ATOM 934 O O . CYS A 1 116 ? -14.735 2.905 -2.799 1.00 92.38 116 CYS A O 1
ATOM 936 N N . TRP A 1 117 ? -16.680 2.731 -1.693 1.00 92.69 117 TRP A N 1
ATOM 937 C CA . TRP A 1 117 ? -17.534 3.041 -2.844 1.00 92.69 117 TRP A CA 1
ATOM 938 C C . TRP A 1 117 ? -18.336 4.329 -2.702 1.00 92.69 117 TRP A C 1
ATOM 940 O O . TRP A 1 117 ? -18.912 4.775 -3.696 1.00 92.69 117 TRP A O 1
ATOM 950 N N . SER A 1 118 ? -18.348 4.969 -1.528 1.00 89.00 118 SER A N 1
ATOM 951 C CA . SER A 1 118 ? -18.908 6.315 -1.434 1.00 89.00 118 SER A CA 1
ATOM 952 C C . SER A 1 118 ? -18.068 7.291 -2.251 1.00 89.00 118 SER A C 1
ATOM 954 O O . SER A 1 118 ? -16.838 7.219 -2.325 1.00 89.00 118 SER A O 1
ATOM 956 N N . VAL A 1 119 ? -18.773 8.195 -2.916 1.00 83.00 119 VAL A N 1
ATOM 957 C CA . VAL A 1 119 ? -18.178 9.258 -3.707 1.00 83.00 119 VAL A CA 1
ATOM 958 C C . VAL A 1 119 ? -18.372 10.550 -2.935 1.00 83.00 119 VAL A C 1
ATOM 960 O O . VAL A 1 119 ? -19.501 10.991 -2.713 1.00 83.00 119 VAL A O 1
ATOM 963 N N . SER A 1 120 ? -17.269 11.169 -2.526 1.00 62.66 120 SER A N 1
ATOM 964 C CA . SER A 1 120 ? -17.299 12.511 -1.953 1.00 62.66 120 SER A CA 1
ATOM 965 C C . SER A 1 120 ? -17.681 13.503 -3.050 1.00 62.66 120 SER A C 1
ATOM 967 O O . SER A 1 120 ? -16.836 13.933 -3.835 1.00 62.66 120 SER A O 1
ATOM 969 N N . ASN A 1 121 ? -18.962 13.868 -3.120 1.00 51.66 121 ASN A N 1
ATOM 970 C CA . ASN A 1 121 ? -19.436 14.966 -3.959 1.00 51.66 121 ASN A CA 1
ATOM 971 C C . ASN A 1 121 ? -18.896 16.290 -3.400 1.00 51.66 121 ASN A C 1
ATOM 973 O O . ASN A 1 121 ? -19.581 16.999 -2.666 1.00 51.66 121 ASN A O 1
ATOM 977 N N . ALA A 1 122 ? -17.662 16.643 -3.753 1.00 49.97 122 ALA A N 1
ATOM 978 C CA . ALA A 1 122 ? -17.047 17.928 -3.426 1.00 49.97 122 ALA A CA 1
ATOM 979 C C . ALA A 1 122 ? -17.600 19.095 -4.282 1.00 49.97 122 ALA A C 1
ATOM 981 O O . ALA A 1 122 ? -16.886 20.049 -4.571 1.00 49.97 122 ALA A O 1
ATOM 982 N N . GLU A 1 123 ? -18.873 19.039 -4.688 1.00 46.25 123 GLU A N 1
ATOM 983 C CA . GLU A 1 123 ? -19.541 20.052 -5.519 1.00 46.25 123 GLU A CA 1
ATOM 984 C C . GLU A 1 123 ? -20.909 20.440 -4.933 1.00 46.25 123 GLU A C 1
ATOM 986 O O . GLU A 1 123 ? -21.960 20.256 -5.542 1.00 46.25 123 GLU A O 1
ATOM 991 N N . GLY A 1 124 ? -20.898 20.987 -3.713 1.00 41.09 124 GLY A N 1
ATOM 992 C CA . GLY A 1 124 ? -22.106 21.532 -3.078 1.00 41.09 124 GLY A CA 1
ATOM 993 C C . GLY A 1 124 ? -21.901 22.681 -2.086 1.00 41.09 124 GLY A C 1
ATOM 994 O O . GLY A 1 124 ? -22.875 23.115 -1.479 1.00 41.09 124 GLY A O 1
ATOM 995 N N . ALA A 1 125 ? -20.677 23.188 -1.897 1.00 39.75 125 ALA A N 1
ATOM 996 C CA . ALA A 1 125 ? -20.389 24.216 -0.885 1.00 39.75 125 ALA A CA 1
ATOM 997 C C . ALA A 1 125 ? -19.419 25.315 -1.359 1.00 39.75 125 ALA A C 1
ATOM 999 O O . ALA A 1 125 ? -18.665 25.871 -0.568 1.00 39.75 125 ALA A O 1
ATOM 1000 N N . SER A 1 126 ? -19.435 25.650 -2.648 1.00 40.38 126 SER A N 1
ATOM 1001 C CA . SER A 1 126 ? -18.722 26.809 -3.199 1.00 40.38 126 SER A CA 1
ATOM 1002 C C . SER A 1 126 ? -19.713 27.857 -3.707 1.00 40.38 126 SER A C 1
ATOM 1004 O O . SER A 1 126 ? -19.793 28.164 -4.893 1.00 40.38 126 SER A O 1
ATOM 1006 N N . ALA A 1 127 ? -20.450 28.445 -2.766 1.00 42.62 127 ALA A N 1
ATOM 1007 C CA . ALA A 1 127 ? -20.915 29.818 -2.888 1.00 42.62 127 ALA A CA 1
ATOM 1008 C C . ALA A 1 127 ? -20.283 30.621 -1.743 1.00 42.62 127 ALA A C 1
ATOM 1010 O O . ALA A 1 127 ? -20.571 30.378 -0.577 1.00 42.62 127 ALA A O 1
ATOM 1011 N N . GLU A 1 128 ? -19.428 31.566 -2.140 1.00 36.53 128 GLU A N 1
ATOM 1012 C CA . GLU A 1 128 ? -18.883 32.678 -1.352 1.00 36.53 128 GLU A CA 1
ATOM 1013 C C . GLU A 1 128 ? -17.737 32.372 -0.374 1.00 36.53 128 GLU A C 1
ATOM 1015 O O . GLU A 1 128 ? -17.944 31.982 0.770 1.00 36.53 128 GLU A O 1
ATOM 1020 N N . SER A 1 129 ? -16.506 32.670 -0.809 1.00 33.50 129 SER A N 1
ATOM 1021 C CA . SER A 1 129 ? -15.574 33.631 -0.173 1.00 33.50 129 SER A CA 1
ATOM 1022 C C . SER A 1 129 ? -14.151 33.355 -0.653 1.00 33.50 129 SER A C 1
ATOM 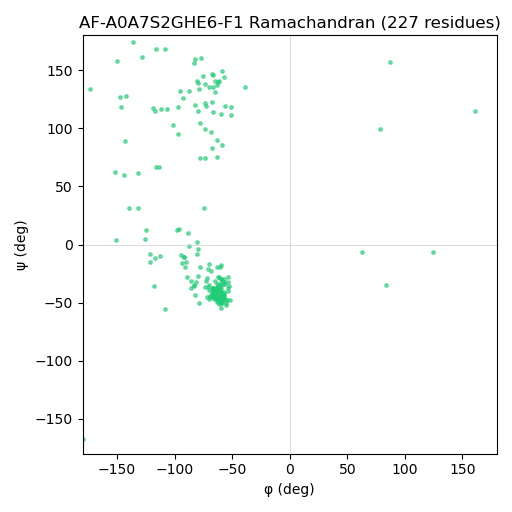1024 O O . SER A 1 129 ? -13.583 32.302 -0.381 1.00 33.50 129 SER A O 1
ATOM 1026 N N . GLY A 1 130 ? -13.565 34.301 -1.385 1.00 37.88 130 GLY A N 1
ATOM 1027 C CA . GLY A 1 130 ? -12.166 34.226 -1.789 1.00 37.88 130 GLY A CA 1
ATOM 1028 C C . GLY A 1 130 ? -11.214 34.531 -0.636 1.00 37.88 130 GLY A C 1
ATOM 1029 O O . GLY A 1 130 ? -11.505 35.400 0.172 1.00 37.88 130 GLY A O 1
ATOM 1030 N N . THR A 1 131 ? -10.065 33.857 -0.621 1.00 30.16 131 THR A N 1
ATOM 1031 C CA . THR A 1 131 ? -8.718 34.437 -0.453 1.00 30.16 131 THR A CA 1
ATOM 1032 C C . THR A 1 131 ? -7.692 33.326 -0.657 1.00 30.16 131 THR A C 1
ATOM 1034 O O . THR A 1 131 ? -7.841 32.230 -0.127 1.00 30.16 131 THR A O 1
ATOM 1037 N N . ALA A 1 132 ? -6.659 33.615 -1.445 1.00 40.94 132 ALA A N 1
ATOM 1038 C CA . ALA A 1 132 ? -5.547 32.716 -1.709 1.00 40.94 132 ALA A CA 1
ATOM 1039 C C . ALA A 1 132 ? -4.706 32.482 -0.446 1.00 40.94 132 ALA A C 1
ATOM 1041 O O . ALA A 1 132 ? -4.331 33.439 0.233 1.00 40.94 132 ALA A O 1
ATOM 1042 N N . THR A 1 133 ? -4.327 31.234 -0.173 1.00 30.89 133 THR A N 1
ATOM 1043 C CA . THR A 1 133 ? -3.096 30.942 0.567 1.00 30.89 133 THR A CA 1
ATOM 1044 C C . THR A 1 133 ? -2.501 29.635 0.067 1.00 30.89 133 THR A C 1
ATOM 1046 O O . THR A 1 133 ? -3.171 28.611 -0.029 1.00 30.89 133 THR A O 1
ATOM 1049 N N . ASP A 1 134 ? -1.231 29.745 -0.297 1.00 37.34 134 ASP A N 1
ATOM 1050 C CA . ASP A 1 134 ? -0.328 28.703 -0.749 1.00 37.34 134 ASP A CA 1
ATOM 1051 C C . ASP A 1 134 ? -0.196 27.639 0.353 1.00 37.34 134 ASP A C 1
ATOM 1053 O O . ASP A 1 134 ? 0.290 27.897 1.454 1.00 37.34 134 ASP A O 1
ATOM 1057 N N . SER A 1 135 ? -0.712 26.446 0.097 1.00 37.47 135 SER A N 1
ATOM 1058 C CA . SER A 1 135 ? -0.506 25.259 0.920 1.00 37.47 135 SER A CA 1
ATOM 1059 C C . SER A 1 135 ? -0.374 24.103 -0.046 1.00 37.47 135 SER A C 1
ATOM 1061 O O . SER A 1 135 ? -1.199 23.958 -0.946 1.00 37.47 135 SER A O 1
ATOM 1063 N N . GLN A 1 136 ? 0.705 23.338 0.108 1.00 38.09 136 GLN A N 1
ATOM 1064 C CA . GLN A 1 136 ? 1.013 22.148 -0.677 1.00 38.09 136 GLN A CA 1
ATOM 1065 C C . GLN A 1 136 ? -0.124 21.134 -0.528 1.00 38.09 136 GLN A C 1
ATOM 1067 O O . GLN A 1 136 ? -0.107 20.259 0.332 1.00 38.09 136 GLN A O 1
ATOM 1072 N N . ALA A 1 137 ? -1.140 21.299 -1.365 1.00 41.00 137 ALA A N 1
ATOM 1073 C CA . ALA A 1 137 ? -2.206 20.351 -1.554 1.00 41.00 137 ALA A CA 1
ATOM 1074 C C . ALA A 1 137 ? -1.651 19.173 -2.356 1.00 41.00 137 ALA A C 1
ATOM 1076 O O . ALA A 1 137 ? -0.890 19.347 -3.314 1.00 41.00 137 ALA A O 1
ATOM 1077 N N . LEU A 1 138 ? -2.053 17.975 -1.940 1.00 45.91 138 LEU A N 1
ATOM 1078 C CA . LEU A 1 138 ? -1.937 16.739 -2.707 1.00 45.91 138 LEU A CA 1
ATOM 1079 C C . LEU A 1 138 ? -2.241 17.023 -4.193 1.00 45.91 138 LEU A C 1
ATOM 1081 O O . LEU A 1 138 ? -3.187 17.766 -4.475 1.00 45.91 138 LEU A O 1
ATOM 1085 N N . PRO A 1 139 ? -1.451 16.495 -5.147 1.00 37.97 139 PRO A N 1
ATOM 1086 C CA . PRO A 1 139 ? -1.597 16.855 -6.550 1.00 37.97 139 PRO A CA 1
ATOM 1087 C C . PRO A 1 139 ? -3.027 16.579 -7.020 1.00 37.97 139 PRO A C 1
ATOM 1089 O O . PRO A 1 139 ? -3.503 15.444 -6.983 1.00 37.97 139 PRO A O 1
ATOM 1092 N N . ALA A 1 140 ? -3.691 17.653 -7.452 1.00 40.34 140 ALA A N 1
ATOM 1093 C CA . ALA A 1 140 ? -5.047 17.703 -7.975 1.00 40.34 140 ALA A CA 1
ATOM 1094 C C . ALA A 1 140 ? -5.191 16.882 -9.270 1.00 40.34 140 ALA A C 1
ATOM 1096 O O . ALA A 1 140 ? -5.258 17.415 -10.375 1.00 40.34 140 ALA A O 1
ATOM 1097 N N . SER A 1 141 ? -5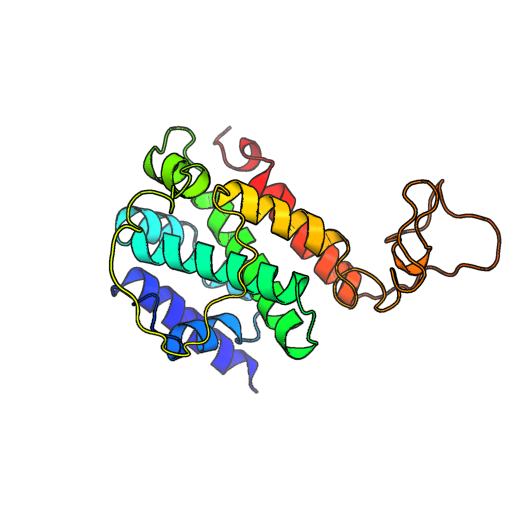.228 15.562 -9.117 1.00 41.91 141 SER A N 1
ATOM 1098 C CA . SER A 1 141 ? -5.710 14.609 -10.121 1.00 41.91 141 SER A CA 1
ATOM 1099 C C . SER A 1 141 ? -6.795 13.684 -9.569 1.00 41.91 141 SER A C 1
ATOM 1101 O O . SER A 1 141 ? -7.282 12.823 -10.301 1.00 41.91 141 SER A O 1
ATOM 1103 N N . THR A 1 142 ? -7.241 13.897 -8.323 1.00 47.59 142 THR A N 1
ATOM 1104 C CA . THR A 1 142 ? -8.495 13.335 -7.819 1.00 47.59 142 THR A CA 1
ATOM 1105 C C . THR A 1 142 ? -9.619 13.935 -8.653 1.00 47.59 142 THR A C 1
ATOM 1107 O O . THR A 1 142 ? -10.106 15.028 -8.374 1.00 47.59 142 THR A O 1
ATOM 1110 N N . GLN A 1 143 ? -9.969 13.262 -9.749 1.00 46.59 143 GLN A N 1
ATOM 1111 C CA . GLN A 1 143 ? -11.168 13.567 -10.512 1.00 46.59 143 GLN A CA 1
ATOM 1112 C C . GLN A 1 143 ? -12.311 13.591 -9.496 1.00 46.59 143 GLN A C 1
ATOM 1114 O O . GLN A 1 143 ? -12.524 12.601 -8.788 1.00 46.59 143 GLN A O 1
ATOM 1119 N N . SER A 1 144 ? -12.969 14.742 -9.358 1.00 51.50 144 SER A N 1
ATOM 1120 C CA . SER A 1 144 ? -14.143 14.898 -8.510 1.00 51.50 144 SER A CA 1
ATOM 1121 C C . SER A 1 144 ? -15.122 13.785 -8.876 1.00 51.50 144 SER A C 1
ATOM 1123 O O . SER A 1 144 ? -15.601 13.716 -10.005 1.00 51.50 144 SER A O 1
ATOM 1125 N N . GLY A 1 145 ? -15.325 12.833 -7.963 1.00 72.88 145 GLY A N 1
ATOM 1126 C CA . GLY A 1 145 ? -16.194 11.686 -8.219 1.00 72.88 145 GLY A CA 1
ATOM 1127 C C . GLY A 1 145 ? -15.591 10.288 -8.034 1.00 72.88 145 GLY A C 1
ATOM 1128 O O . GLY A 1 145 ? -16.335 9.317 -8.139 1.00 72.88 145 GLY A O 1
ATOM 1129 N N . GLN A 1 146 ? -14.286 10.134 -7.785 1.00 86.94 146 GLN A N 1
ATOM 1130 C CA . GLN A 1 146 ? -13.681 8.798 -7.646 1.00 86.94 146 GLN A CA 1
ATOM 1131 C C . GLN A 1 146 ? -13.763 8.265 -6.210 1.00 86.94 146 GLN A C 1
ATOM 1133 O O . GLN A 1 146 ? -13.405 8.961 -5.261 1.00 86.94 146 GLN A O 1
ATOM 1138 N N . SER A 1 147 ? -14.209 7.016 -6.060 1.00 94.12 147 SER A N 1
ATOM 1139 C CA . SER A 1 147 ? -14.233 6.321 -4.769 1.00 94.12 147 SER A CA 1
ATOM 1140 C C . SER A 1 147 ? -12.866 5.712 -4.427 1.00 94.12 147 SER A C 1
ATOM 1142 O O . SER A 1 147 ? -12.053 5.443 -5.319 1.00 94.12 147 SER A O 1
ATOM 1144 N N . LEU A 1 148 ? -12.606 5.427 -3.146 1.00 94.06 148 LEU A N 1
ATOM 1145 C CA . LEU A 1 148 ? -11.343 4.819 -2.702 1.00 94.06 148 LEU A CA 1
ATOM 1146 C C . LEU A 1 148 ? -11.058 3.483 -3.411 1.00 94.06 148 LEU A C 1
ATOM 1148 O O . LEU A 1 148 ? -9.936 3.235 -3.845 1.00 94.06 148 LEU A O 1
ATOM 1152 N N . GLY A 1 149 ? -12.077 2.642 -3.594 1.00 93.88 149 GLY A N 1
ATOM 1153 C CA . GLY A 1 149 ? -11.978 1.376 -4.323 1.00 93.88 149 GLY A CA 1
ATOM 1154 C C . GLY A 1 149 ? -11.555 1.570 -5.782 1.00 93.88 149 GLY A C 1
ATOM 1155 O O . GLY A 1 149 ? -10.678 0.855 -6.273 1.00 93.88 149 GLY A O 1
ATOM 1156 N N . GLN A 1 150 ? -12.100 2.585 -6.462 1.00 94.38 150 GLN A N 1
ATOM 1157 C CA . GLN A 1 150 ? -11.671 2.947 -7.813 1.00 94.38 150 GLN A CA 1
ATOM 1158 C C . GLN A 1 150 ? -10.214 3.421 -7.832 1.00 94.38 150 GLN A C 1
ATOM 1160 O O . GLN A 1 150 ? -9.455 3.009 -8.710 1.00 94.38 150 GLN A O 1
ATOM 1165 N N . LEU A 1 151 ? -9.804 4.241 -6.859 1.00 95.69 151 LEU A N 1
ATOM 1166 C CA . LEU A 1 151 ? -8.427 4.726 -6.744 1.00 95.69 151 LEU A CA 1
ATOM 1167 C C . LEU A 1 151 ? -7.435 3.589 -6.467 1.00 95.69 151 LEU A C 1
ATOM 1169 O O . LEU A 1 151 ? -6.364 3.567 -7.071 1.00 95.69 151 LEU A O 1
ATOM 1173 N N . ILE A 1 152 ? -7.791 2.613 -5.624 1.00 95.69 152 ILE A N 1
ATOM 1174 C CA . ILE A 1 152 ? -6.977 1.413 -5.373 1.00 95.69 152 ILE A CA 1
ATOM 1175 C C . ILE A 1 152 ? -6.769 0.632 -6.675 1.00 95.69 152 ILE A C 1
ATOM 1177 O O . ILE A 1 152 ? -5.633 0.300 -7.015 1.00 95.69 152 ILE A O 1
ATOM 1181 N N . LEU A 1 153 ? -7.838 0.367 -7.434 1.00 95.44 153 LEU A N 1
ATOM 1182 C CA . LEU A 1 153 ? -7.733 -0.344 -8.712 1.00 95.44 153 LEU A CA 1
ATOM 1183 C C . LEU A 1 153 ? -6.906 0.445 -9.729 1.00 95.44 153 LEU A C 1
ATOM 1185 O O . LEU A 1 153 ? -6.020 -0.117 -10.369 1.00 95.44 153 LEU A O 1
ATOM 1189 N N . HIS A 1 154 ? -7.143 1.750 -9.841 1.00 95.50 154 HIS A N 1
ATOM 1190 C CA . HIS A 1 154 ? -6.377 2.638 -10.709 1.00 95.50 154 HIS A CA 1
ATOM 1191 C C . HIS A 1 154 ? -4.879 2.624 -10.367 1.00 95.50 154 HIS A C 1
ATOM 1193 O O . HIS A 1 154 ? -4.033 2.470 -11.250 1.00 95.50 154 HIS A O 1
ATOM 1199 N N . ALA A 1 155 ? -4.550 2.708 -9.077 1.00 96.94 155 ALA A N 1
ATOM 1200 C CA . ALA A 1 155 ? -3.189 2.638 -8.570 1.00 96.94 155 ALA A CA 1
ATOM 1201 C C . ALA A 1 155 ? -2.520 1.291 -8.892 1.00 96.94 155 ALA A C 1
ATOM 1203 O O . ALA A 1 155 ? -1.399 1.269 -9.400 1.00 96.94 155 ALA A O 1
ATOM 1204 N N . ILE A 1 156 ? -3.210 0.167 -8.661 1.00 97.19 156 ILE A N 1
ATOM 1205 C CA . ILE A 1 156 ? -2.707 -1.178 -8.989 1.00 97.19 156 ILE A CA 1
ATOM 1206 C C . ILE A 1 156 ? -2.413 -1.293 -10.485 1.00 97.19 156 ILE A C 1
ATOM 1208 O O . ILE A 1 156 ? -1.324 -1.730 -10.854 1.00 97.19 156 ILE A O 1
ATOM 1212 N N . MET A 1 157 ? -3.348 -0.869 -11.341 1.00 96.25 157 MET A N 1
ATOM 1213 C CA . MET A 1 157 ? -3.196 -0.973 -12.794 1.00 96.25 157 MET A CA 1
ATOM 1214 C C . MET A 1 157 ? -1.984 -0.191 -13.307 1.00 96.25 157 MET A C 1
ATOM 1216 O O . MET A 1 157 ? -1.233 -0.705 -14.135 1.00 96.25 157 MET A O 1
ATOM 1220 N N . HIS A 1 158 ? -1.742 1.010 -12.781 1.00 95.62 158 HIS A N 1
ATOM 1221 C CA . HIS A 1 158 ? -0.555 1.787 -13.130 1.00 95.62 158 HIS A CA 1
ATOM 1222 C C . HIS A 1 158 ? 0.741 1.200 -12.559 1.00 95.62 158 HIS A C 1
ATOM 1224 O O . HIS A 1 158 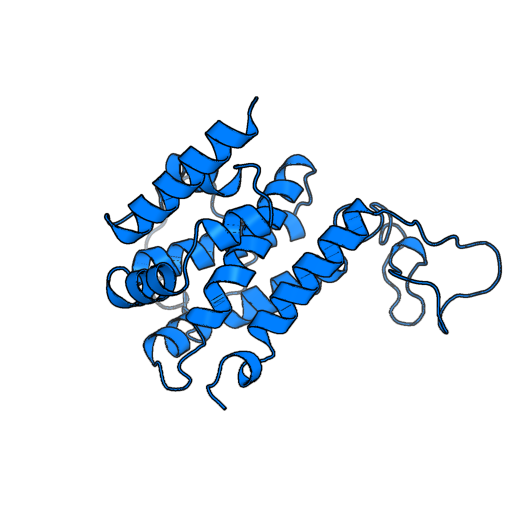? 1.762 1.199 -13.244 1.00 95.62 158 HIS A O 1
ATOM 1230 N N . LEU A 1 159 ? 0.717 0.636 -11.347 1.00 97.12 159 LEU A N 1
ATOM 1231 C CA . LEU A 1 159 ? 1.890 -0.012 -10.754 1.00 97.12 159 LEU A CA 1
ATOM 1232 C C . LEU A 1 159 ? 2.381 -1.228 -11.552 1.00 97.12 159 LEU A C 1
ATOM 1234 O O . LEU A 1 159 ? 3.578 -1.519 -11.517 1.00 97.12 159 LEU A O 1
ATOM 1238 N N . LEU A 1 160 ? 1.508 -1.928 -12.289 1.00 95.81 160 LEU A N 1
ATOM 1239 C CA . LEU A 1 160 ? 1.910 -3.054 -13.147 1.00 95.81 160 LEU A CA 1
ATOM 1240 C C . LEU A 1 160 ? 2.922 -2.630 -14.230 1.00 95.81 160 LEU A C 1
ATOM 1242 O O . LEU A 1 160 ? 3.788 -3.410 -14.616 1.00 95.81 160 LEU A O 1
ATOM 1246 N N . PHE A 1 161 ? 2.878 -1.383 -14.686 1.00 93.81 161 PHE A N 1
ATOM 1247 C CA . PHE A 1 161 ? 3.763 -0.905 -15.749 1.00 93.81 161 PHE A CA 1
ATOM 1248 C C . PHE A 1 161 ? 4.428 0.425 -15.391 1.00 93.81 161 PHE A C 1
ATOM 1250 O O . PHE A 1 161 ? 4.712 1.233 -16.264 1.00 93.81 161 PHE A O 1
ATOM 1257 N N . LEU A 1 162 ? 4.698 0.663 -14.106 1.00 94.62 162 LEU A N 1
ATOM 1258 C CA . LEU A 1 162 ? 5.358 1.883 -13.654 1.00 94.62 162 LEU A CA 1
ATOM 1259 C C . LEU A 1 162 ? 6.862 1.855 -14.022 1.00 94.62 162 LEU A C 1
ATOM 1261 O O . LEU A 1 162 ? 7.581 0.950 -13.566 1.00 94.62 162 LEU A O 1
ATOM 1265 N N . PRO A 1 163 ? 7.369 2.838 -14.797 1.00 92.75 163 PRO A N 1
ATOM 1266 C CA . PRO A 1 163 ? 8.781 2.917 -15.169 1.00 92.75 163 PRO A CA 1
ATOM 1267 C C . PRO A 1 163 ? 9.713 2.969 -13.961 1.00 92.75 163 PRO A C 1
ATOM 1269 O O . PRO A 1 163 ? 9.398 3.567 -12.933 1.00 92.75 163 PRO A O 1
ATOM 1272 N N . SER A 1 164 ? 10.877 2.329 -14.076 1.00 92.81 164 SER A N 1
ATOM 1273 C CA . SER A 1 164 ? 11.859 2.138 -12.992 1.00 92.81 164 SER A CA 1
ATOM 1274 C C . SER A 1 164 ? 11.374 1.306 -11.795 1.00 92.81 164 SER A C 1
ATOM 1276 O O . SER A 1 164 ? 12.180 0.976 -10.920 1.00 92.81 164 SER A O 1
ATOM 1278 N N . PHE A 1 165 ? 10.094 0.927 -11.744 1.00 95.19 165 PHE A N 1
ATOM 1279 C CA . PHE A 1 165 ? 9.508 0.154 -10.652 1.00 95.19 165 PHE A CA 1
ATOM 1280 C C . PHE A 1 165 ? 9.198 -1.288 -11.064 1.00 95.19 165 PHE A C 1
ATOM 1282 O O . PHE A 1 165 ? 9.682 -2.220 -10.420 1.00 95.19 165 PHE A O 1
ATOM 1289 N N . THR A 1 166 ? 8.427 -1.491 -12.130 1.00 95.56 166 THR A N 1
ATOM 1290 C CA . THR A 1 166 ? 8.064 -2.820 -12.664 1.00 95.56 166 THR A CA 1
ATOM 1291 C C . THR A 1 166 ? 8.505 -3.018 -14.107 1.00 95.56 166 THR A C 1
ATOM 1293 O O . THR A 1 166 ? 8.560 -4.159 -14.567 1.00 95.56 166 THR A O 1
ATOM 1296 N N . VAL A 1 167 ? 8.866 -1.951 -14.813 1.00 93.31 167 VAL A N 1
ATOM 1297 C CA . VAL A 1 167 ? 9.392 -1.986 -16.184 1.00 93.31 167 VAL A CA 1
ATOM 1298 C C . VAL A 1 167 ? 10.581 -1.041 -16.325 1.00 93.31 167 VAL A C 1
ATOM 1300 O O . VAL A 1 167 ? 10.921 -0.311 -15.388 1.00 93.31 167 VAL A O 1
ATOM 1303 N N . ASP A 1 168 ? 11.221 -1.072 -17.490 1.00 91.50 168 ASP A N 1
ATOM 1304 C CA . ASP A 1 168 ? 12.347 -0.197 -17.789 1.00 91.50 168 ASP A CA 1
ATOM 1305 C C . ASP A 1 168 ? 11.969 1.291 -17.683 1.00 91.50 168 ASP A C 1
ATOM 1307 O O . ASP A 1 168 ? 10.821 1.682 -17.903 1.00 91.50 168 ASP A O 1
ATOM 1311 N N . ALA A 1 169 ? 12.934 2.136 -17.319 1.00 89.81 169 ALA A N 1
ATOM 1312 C CA . ALA A 1 169 ? 12.716 3.573 -17.165 1.00 89.81 169 ALA A CA 1
ATOM 1313 C C . ALA A 1 169 ? 12.271 4.240 -18.475 1.00 89.81 169 ALA A C 1
ATOM 1315 O O . ALA A 1 169 ? 11.455 5.155 -18.445 1.00 89.81 169 ALA A O 1
ATOM 1316 N N . GLN A 1 170 ? 12.777 3.748 -19.605 1.00 88.00 170 GLN A N 1
ATOM 1317 C CA . GLN A 1 170 ? 12.523 4.274 -20.944 1.00 88.00 170 GLN A CA 1
ATOM 1318 C C . GLN A 1 170 ? 11.400 3.512 -21.652 1.00 88.00 170 GLN A C 1
ATOM 1320 O O . GLN A 1 170 ? 11.213 3.649 -22.862 1.00 88.00 170 GLN A O 1
ATOM 1325 N N . ALA A 1 171 ? 10.639 2.695 -20.909 1.00 86.94 171 ALA A N 1
ATOM 1326 C CA . ALA A 1 171 ? 9.609 1.824 -21.461 1.00 86.94 171 ALA A CA 1
ATOM 1327 C C . ALA A 1 171 ? 8.588 2.562 -22.333 1.00 86.94 171 ALA A C 1
ATOM 1329 O O . ALA A 1 171 ? 8.053 1.961 -23.251 1.00 86.94 171 ALA A O 1
ATOM 1330 N N . PHE A 1 172 ? 8.334 3.850 -22.094 1.00 86.38 172 PHE A N 1
ATOM 1331 C CA . PHE A 1 172 ? 7.324 4.615 -22.832 1.00 86.38 172 PHE A CA 1
ATOM 1332 C C . PHE A 1 172 ? 7.858 5.896 -23.488 1.00 86.38 172 PHE A C 1
ATOM 1334 O O . PHE A 1 172 ? 7.060 6.693 -23.977 1.00 86.38 172 PHE A O 1
ATOM 1341 N N . ASP A 1 173 ? 9.181 6.082 -23.568 1.00 84.75 173 ASP A N 1
ATOM 1342 C CA . ASP A 1 173 ? 9.802 7.294 -24.137 1.00 84.75 173 ASP A CA 1
ATOM 1343 C C . ASP A 1 173 ? 9.473 7.477 -25.628 1.00 84.75 173 ASP A C 1
ATOM 1345 O O . ASP A 1 173 ? 9.282 8.595 -26.105 1.00 84.75 173 ASP A O 1
ATOM 1349 N N . ALA A 1 174 ? 9.353 6.369 -26.364 1.00 77.50 174 ALA A N 1
ATOM 1350 C CA . ALA A 1 174 ? 8.966 6.359 -27.776 1.00 77.50 174 ALA A CA 1
ATOM 1351 C C . ALA A 1 174 ? 7.441 6.488 -28.002 1.00 77.50 174 ALA A C 1
ATOM 1353 O O . ALA A 1 174 ? 6.980 6.458 -29.145 1.00 77.50 174 ALA A O 1
ATOM 1354 N N . GLY A 1 175 ? 6.658 6.635 -26.929 1.00 74.19 175 GLY A N 1
ATOM 1355 C CA . GLY A 1 175 ? 5.198 6.601 -26.948 1.00 74.19 175 GLY A CA 1
ATOM 1356 C C . GLY A 1 175 ? 4.624 5.185 -26.825 1.00 74.19 175 GLY A C 1
ATOM 1357 O O . GLY A 1 175 ? 5.276 4.185 -27.122 1.00 74.19 175 GLY A O 1
ATOM 1358 N N . PHE A 1 176 ? 3.373 5.099 -26.368 1.00 75.19 176 PHE A N 1
ATOM 1359 C CA . PHE A 1 176 ? 2.645 3.836 -26.238 1.00 75.19 176 PHE A CA 1
ATOM 1360 C C . PHE A 1 176 ? 1.818 3.547 -27.497 1.00 75.19 176 PHE A C 1
ATOM 1362 O O . PHE A 1 176 ? 0.984 4.360 -27.899 1.00 75.19 176 PHE A O 1
ATOM 1369 N N . GLN A 1 177 ? 2.008 2.366 -28.090 1.00 74.88 177 GLN A N 1
ATOM 1370 C CA . GLN A 1 177 ? 1.165 1.839 -29.165 1.00 74.88 177 GLN A CA 1
ATOM 1371 C C . GLN A 1 177 ? 0.513 0.534 -28.702 1.00 74.88 177 GLN A C 1
ATOM 1373 O O . GLN A 1 177 ? 1.208 -0.440 -28.426 1.00 74.88 177 GLN A O 1
ATOM 1378 N N . ALA A 1 178 ? -0.822 0.504 -28.629 1.00 70.25 178 ALA A N 1
ATOM 1379 C CA . ALA A 1 178 ? -1.565 -0.636 -28.081 1.00 70.25 178 ALA A CA 1
ATOM 1380 C C . ALA A 1 178 ? -1.304 -1.955 -28.838 1.00 70.25 178 ALA A C 1
ATOM 1382 O O . ALA A 1 178 ? -1.166 -3.004 -28.214 1.00 70.25 178 ALA A O 1
ATOM 1383 N N . ASP A 1 179 ? -1.160 -1.890 -30.165 1.00 73.50 179 ASP A N 1
ATOM 1384 C CA . ASP A 1 179 ? -0.907 -3.060 -31.023 1.00 73.50 179 ASP A CA 1
ATOM 1385 C C . ASP A 1 179 ? 0.572 -3.500 -31.030 1.00 73.50 179 ASP A C 1
ATOM 1387 O O . ASP A 1 179 ? 0.948 -4.517 -31.624 1.00 73.50 179 ASP A O 1
ATOM 1391 N N . ALA A 1 180 ? 1.445 -2.699 -30.420 1.00 76.38 180 ALA A N 1
ATOM 1392 C CA . ALA A 1 180 ? 2.890 -2.808 -30.533 1.00 76.38 180 ALA A CA 1
ATOM 1393 C C . ALA A 1 180 ? 3.588 -2.277 -29.270 1.00 76.38 180 ALA A C 1
ATOM 1395 O O . ALA A 1 180 ? 4.322 -1.289 -29.360 1.00 76.38 180 ALA A O 1
ATOM 1396 N N . PRO A 1 181 ? 3.367 -2.886 -28.089 1.00 78.44 181 PRO A N 1
ATOM 1397 C CA . PRO A 1 181 ? 4.054 -2.440 -26.889 1.00 78.44 181 PRO A CA 1
ATOM 1398 C C . PRO A 1 181 ? 5.573 -2.618 -27.061 1.00 78.44 181 PRO A C 1
ATOM 1400 O O . PRO A 1 181 ? 6.011 -3.628 -27.623 1.00 78.44 181 PRO A O 1
ATOM 1403 N N . PRO A 1 182 ? 6.384 -1.662 -26.586 1.00 83.62 182 PRO A N 1
ATOM 1404 C CA . PRO A 1 182 ? 7.836 -1.756 -26.668 1.00 83.62 182 PRO A CA 1
ATOM 1405 C C . PRO A 1 182 ? 8.353 -2.889 -25.776 1.00 83.62 182 PRO A C 1
ATOM 1407 O O . PRO A 1 182 ? 7.799 -3.156 -24.705 1.00 83.62 182 PRO A O 1
ATOM 1410 N N . ALA A 1 183 ? 9.437 -3.552 -26.185 1.00 83.56 183 ALA A N 1
ATOM 1411 C CA . ALA A 1 183 ? 9.978 -4.691 -25.439 1.00 83.56 183 ALA A CA 1
ATOM 1412 C C . ALA A 1 183 ? 10.440 -4.332 -24.019 1.00 83.56 183 ALA A C 1
ATOM 1414 O O . ALA A 1 183 ? 10.357 -5.154 -23.109 1.00 83.56 183 ALA A O 1
ATOM 1415 N N . SER A 1 184 ? 10.844 -3.081 -23.809 1.00 86.62 184 SER A N 1
ATOM 1416 C CA . SER A 1 184 ? 11.192 -2.496 -22.511 1.00 86.62 184 SER A CA 1
ATOM 1417 C C . SER A 1 184 ? 10.016 -2.438 -21.518 1.00 86.62 184 SER A C 1
ATOM 1419 O O . SER A 1 184 ? 10.242 -2.383 -20.307 1.00 86.62 184 SER A O 1
ATOM 1421 N N . ALA A 1 185 ? 8.768 -2.519 -21.999 1.00 87.75 185 ALA A N 1
ATOM 1422 C CA . ALA A 1 185 ? 7.560 -2.621 -21.176 1.00 87.75 185 ALA A CA 1
ATOM 1423 C C . ALA A 1 185 ? 7.128 -4.075 -20.889 1.00 87.75 185 ALA A C 1
ATOM 1425 O O . ALA A 1 185 ? 6.243 -4.306 -20.061 1.00 87.75 185 ALA A O 1
ATOM 1426 N N . LEU A 1 186 ? 7.721 -5.071 -21.558 1.00 87.81 186 LEU A N 1
ATOM 1427 C CA . LEU A 1 186 ? 7.333 -6.473 -21.406 1.00 87.81 186 LEU A CA 1
ATOM 1428 C C . LEU A 1 186 ? 7.960 -7.097 -20.154 1.00 87.81 186 LEU A C 1
ATOM 1430 O O . LEU A 1 186 ? 9.122 -6.875 -19.819 1.00 87.81 186 LEU A O 1
ATOM 1434 N N . TRP A 1 187 ? 7.184 -7.926 -19.456 1.00 89.50 187 TRP A N 1
ATOM 1435 C CA . TRP A 1 187 ? 7.663 -8.635 -18.266 1.00 89.50 187 TRP A CA 1
ATOM 1436 C C . TRP A 1 187 ? 8.380 -9.948 -18.588 1.00 89.50 187 TRP A C 1
ATOM 1438 O O . TRP A 1 187 ? 9.271 -10.357 -17.845 1.00 89.50 187 TRP A O 1
ATOM 1448 N N . ALA A 1 188 ? 7.980 -10.615 -19.671 1.00 85.19 188 ALA A N 1
ATOM 1449 C CA . ALA A 1 188 ? 8.500 -11.910 -20.084 1.00 85.19 188 ALA A CA 1
ATOM 1450 C C . ALA A 1 188 ? 8.432 -12.066 -21.607 1.00 85.19 188 ALA A C 1
ATOM 1452 O O . ALA A 1 188 ? 7.634 -11.414 -22.281 1.00 85.19 188 ALA A O 1
ATOM 1453 N N . GLU A 1 189 ? 9.265 -12.961 -22.132 1.00 77.31 189 GLU A N 1
ATOM 1454 C CA . GLU A 1 189 ? 9.224 -13.392 -23.531 1.00 77.31 189 GLU A CA 1
ATOM 1455 C C . GLU A 1 189 ? 7.927 -14.180 -23.805 1.00 77.31 189 GLU A C 1
ATOM 1457 O O . GLU A 1 189 ? 7.425 -14.895 -22.937 1.00 77.31 189 GLU A O 1
ATOM 1462 N N . GLY A 1 190 ? 7.363 -14.058 -25.010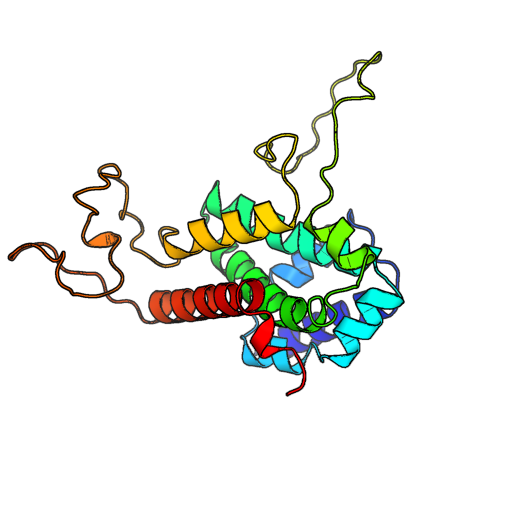 1.00 71.75 190 GLY A N 1
ATOM 1463 C CA . GLY A 1 190 ? 6.094 -14.704 -25.358 1.00 71.75 190 GLY A CA 1
ATOM 1464 C C . GLY A 1 190 ? 5.644 -14.435 -26.794 1.00 71.75 190 GLY A C 1
ATOM 1465 O O . GLY A 1 190 ? 6.406 -13.912 -27.598 1.00 71.75 190 GLY A O 1
ATOM 1466 N N . LEU A 1 191 ? 4.388 -14.768 -27.116 1.00 61.06 191 LEU A N 1
ATOM 1467 C CA . LEU A 1 191 ? 3.827 -14.740 -28.484 1.00 61.06 191 LEU A CA 1
ATOM 1468 C C . LEU A 1 191 ? 3.853 -13.363 -29.181 1.00 61.06 191 LEU A C 1
ATOM 1470 O O . LEU A 1 191 ? 3.706 -13.300 -30.396 1.00 61.06 191 LEU A O 1
ATOM 1474 N N . ILE A 1 192 ? 4.024 -12.277 -28.421 1.00 59.66 192 ILE A N 1
ATOM 1475 C CA . ILE A 1 192 ? 4.076 -10.893 -28.924 1.00 59.66 192 ILE A CA 1
ATOM 1476 C C . ILE A 1 192 ? 5.534 -10.445 -29.178 1.00 59.66 192 ILE A C 1
ATOM 1478 O O . ILE A 1 192 ? 5.764 -9.407 -29.797 1.00 59.66 192 ILE A O 1
ATOM 1482 N N . ALA A 1 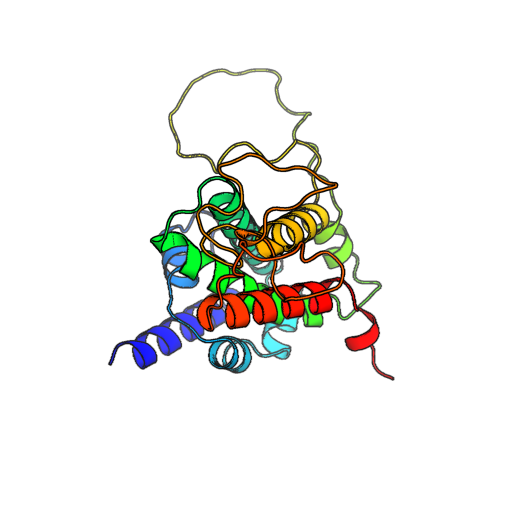193 ? 6.532 -11.233 -28.755 1.00 56.25 193 ALA A N 1
ATOM 1483 C CA . ALA A 1 193 ? 7.942 -10.931 -28.983 1.00 56.25 193 ALA A CA 1
ATOM 1484 C C . ALA A 1 193 ? 8.267 -11.017 -30.483 1.00 56.25 193 ALA A C 1
ATOM 1486 O O . ALA A 1 193 ? 8.182 -12.078 -31.107 1.00 56.25 193 ALA A O 1
ATOM 1487 N N . ARG A 1 194 ? 8.602 -9.864 -31.069 1.00 60.28 194 ARG A N 1
ATOM 1488 C CA . ARG A 1 194 ? 8.992 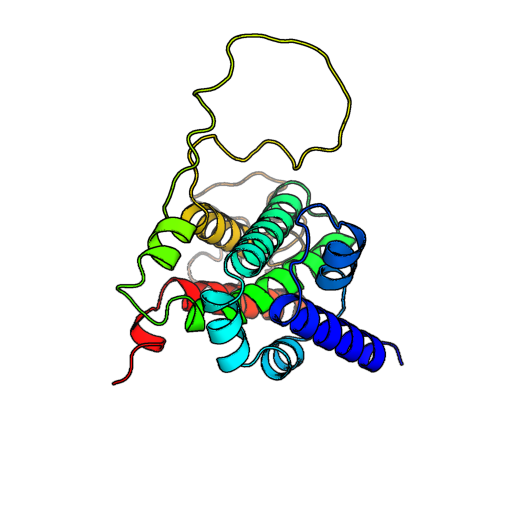-9.727 -32.478 1.00 60.28 194 ARG A CA 1
ATOM 1489 C C . ARG A 1 194 ? 10.440 -10.195 -32.685 1.0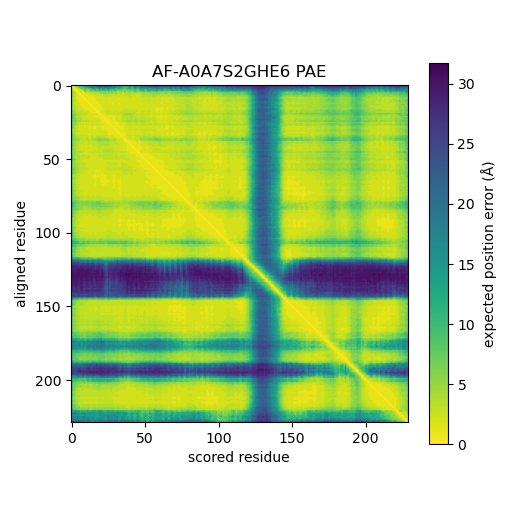0 60.28 194 ARG A C 1
ATOM 1491 O O . ARG A 1 194 ? 11.198 -10.262 -31.718 1.00 60.28 194 ARG A O 1
ATOM 1498 N N . PRO A 1 195 ? 10.854 -10.524 -33.921 1.00 53.25 195 PRO A N 1
ATOM 1499 C CA . PRO A 1 195 ? 12.178 -11.082 -34.152 1.00 53.25 195 PRO A CA 1
ATOM 1500 C C . PRO A 1 195 ? 13.321 -10.070 -33.933 1.00 53.25 195 PRO A C 1
ATOM 1502 O O . PRO A 1 195 ? 13.283 -8.950 -34.434 1.00 53.25 195 PRO A O 1
ATOM 1505 N N . SER A 1 196 ? 14.340 -10.588 -33.241 1.00 53.75 196 SER A N 1
ATOM 1506 C CA . SER A 1 196 ? 15.799 -10.364 -33.280 1.00 53.75 196 SER A CA 1
ATOM 1507 C C . SER A 1 196 ? 16.518 -9.226 -32.540 1.00 53.75 196 SER A C 1
ATOM 1509 O O . SER A 1 196 ? 17.593 -9.543 -32.039 1.00 53.75 196 SER A O 1
ATOM 1511 N N . ASP A 1 197 ? 15.996 -8.007 -32.365 1.00 56.81 197 ASP A N 1
ATOM 1512 C CA . ASP A 1 197 ? 16.833 -6.921 -31.777 1.00 56.81 197 ASP A CA 1
ATOM 1513 C C . ASP A 1 197 ? 16.351 -6.352 -30.429 1.00 56.81 197 ASP A C 1
ATOM 1515 O O . ASP A 1 197 ? 17.105 -5.667 -29.736 1.00 56.81 197 ASP A O 1
ATOM 1519 N N . ASP A 1 198 ? 15.135 -6.688 -30.004 1.00 65.50 198 ASP A N 1
ATOM 1520 C CA . ASP A 1 198 ? 14.521 -6.134 -28.796 1.00 65.50 198 ASP A CA 1
ATOM 1521 C C . ASP A 1 198 ? 14.715 -7.078 -27.595 1.00 65.50 198 ASP A C 1
ATOM 1523 O O . ASP A 1 198 ? 13.971 -8.040 -27.383 1.00 65.50 198 ASP A O 1
ATOM 1527 N N . VAL A 1 199 ? 15.761 -6.825 -26.803 1.00 71.50 199 VAL A N 1
ATOM 1528 C CA . VAL A 1 199 ? 16.073 -7.608 -25.596 1.00 71.50 199 VAL A CA 1
ATOM 1529 C C . VAL A 1 199 ? 15.226 -7.120 -24.423 1.00 71.50 199 VAL A C 1
ATOM 1531 O O . VAL A 1 199 ? 15.342 -5.976 -23.988 1.00 71.50 199 VAL A O 1
ATOM 1534 N N . ILE A 1 200 ? 14.412 -8.013 -23.854 1.00 79.31 200 ILE A N 1
ATOM 1535 C CA . ILE A 1 200 ? 13.675 -7.730 -22.617 1.00 79.31 200 ILE A CA 1
ATOM 1536 C C . ILE A 1 200 ? 14.666 -7.596 -21.458 1.00 79.31 200 ILE A C 1
ATOM 1538 O O . ILE A 1 200 ? 15.418 -8.524 -21.140 1.00 79.31 200 ILE A O 1
ATOM 1542 N N . VAL A 1 201 ? 14.638 -6.445 -20.787 1.00 83.31 201 VAL A N 1
ATOM 1543 C CA . VAL A 1 201 ? 15.483 -6.179 -19.622 1.00 83.31 201 VAL A CA 1
ATOM 1544 C C . VAL A 1 201 ? 14.975 -6.987 -18.427 1.00 83.31 201 VAL A C 1
ATOM 1546 O O . VAL A 1 201 ? 13.849 -6.816 -17.957 1.00 83.31 201 VAL A O 1
ATOM 1549 N N . ARG A 1 202 ? 15.827 -7.876 -17.909 1.00 85.31 202 ARG A N 1
ATOM 1550 C CA . ARG A 1 202 ? 15.531 -8.690 -16.724 1.00 85.31 202 ARG A CA 1
ATOM 1551 C C . ARG A 1 202 ? 16.098 -8.029 -15.473 1.00 85.31 202 ARG A C 1
ATOM 1553 O O . ARG A 1 202 ? 17.270 -7.663 -15.434 1.00 85.31 202 ARG A O 1
ATOM 1560 N N . SER A 1 203 ? 15.282 -7.923 -14.429 1.00 92.19 203 SER A N 1
ATOM 1561 C CA . SER A 1 203 ? 15.676 -7.332 -13.151 1.00 92.19 203 SER A CA 1
ATOM 1562 C C . SER A 1 203 ? 14.961 -8.037 -12.008 1.00 92.19 203 SER A C 1
ATOM 1564 O O . SER A 1 203 ? 13.743 -7.947 -11.883 1.00 92.19 203 SER A O 1
ATOM 1566 N N . LEU A 1 204 ? 15.732 -8.665 -11.115 1.00 93.69 204 LEU A N 1
ATOM 1567 C CA . LEU A 1 204 ? 15.190 -9.332 -9.924 1.00 93.69 204 LEU A CA 1
ATOM 1568 C C . LEU A 1 204 ? 14.429 -8.365 -9.005 1.00 93.69 204 LEU A C 1
ATOM 1570 O O . LEU A 1 204 ? 13.503 -8.766 -8.300 1.00 93.69 204 LEU A O 1
ATOM 1574 N N . VAL A 1 205 ? 14.818 -7.085 -8.999 1.00 93.00 205 VAL A N 1
ATOM 1575 C CA . VAL A 1 205 ? 14.135 -6.047 -8.217 1.00 93.00 205 VAL A CA 1
ATOM 1576 C C . VAL A 1 205 ? 12.756 -5.767 -8.805 1.00 93.00 205 VAL A C 1
ATOM 1578 O O . VAL A 1 205 ? 11.781 -5.706 -8.056 1.00 93.00 205 VAL A O 1
ATOM 1581 N N . TRP A 1 206 ? 12.660 -5.646 -10.132 1.00 94.50 206 TRP A N 1
ATOM 1582 C CA . TRP A 1 206 ? 11.378 -5.460 -10.805 1.00 94.50 206 TRP A CA 1
ATOM 1583 C C . TRP A 1 206 ? 10.511 -6.706 -10.679 1.00 94.50 206 TRP A C 1
ATOM 1585 O O . TRP A 1 206 ? 9.346 -6.576 -10.338 1.00 94.50 206 TRP A O 1
ATOM 1595 N N . ASP A 1 207 ? 11.073 -7.906 -10.823 1.00 95.00 207 ASP A N 1
ATOM 1596 C CA . ASP A 1 207 ? 10.335 -9.161 -10.635 1.00 95.00 207 ASP A CA 1
ATOM 1597 C C . ASP A 1 207 ? 9.730 -9.267 -9.235 1.00 95.00 207 ASP A C 1
ATOM 1599 O O . ASP A 1 207 ? 8.552 -9.595 -9.080 1.00 95.00 207 ASP A O 1
ATOM 1603 N N . ARG A 1 208 ? 10.490 -8.898 -8.200 1.00 95.12 208 ARG A N 1
ATOM 1604 C CA . ARG A 1 208 ? 9.961 -8.821 -6.837 1.00 95.12 208 ARG A CA 1
ATOM 1605 C C . ARG A 1 208 ? 8.829 -7.796 -6.721 1.00 95.12 208 ARG A C 1
ATOM 1607 O O . ARG A 1 208 ? 7.807 -8.108 -6.115 1.00 95.12 208 ARG A O 1
ATOM 1614 N N . ASN A 1 209 ? 8.991 -6.605 -7.297 1.00 95.94 209 ASN A N 1
ATOM 1615 C CA . ASN A 1 209 ? 7.950 -5.573 -7.292 1.00 95.94 209 ASN A CA 1
ATOM 1616 C C . ASN A 1 209 ? 6.678 -6.055 -8.005 1.00 95.94 209 ASN A C 1
ATOM 1618 O O . ASN A 1 209 ? 5.592 -5.923 -7.449 1.00 95.94 209 ASN A O 1
ATOM 1622 N N . ARG A 1 210 ? 6.809 -6.680 -9.183 1.00 96.94 210 ARG A N 1
ATOM 1623 C CA . ARG A 1 210 ? 5.702 -7.273 -9.953 1.00 96.94 210 ARG A CA 1
ATOM 1624 C C . ARG A 1 210 ? 4.934 -8.276 -9.100 1.00 96.94 210 ARG A C 1
ATOM 1626 O O . ARG A 1 210 ? 3.716 -8.197 -9.007 1.00 96.94 210 ARG A O 1
ATOM 1633 N N . VAL A 1 211 ? 5.643 -9.173 -8.412 1.00 96.50 211 VAL A N 1
ATOM 1634 C CA . VAL A 1 211 ? 5.028 -10.154 -7.507 1.00 96.50 211 VAL A CA 1
ATOM 1635 C C . VAL A 1 211 ? 4.295 -9.476 -6.342 1.00 96.50 211 VAL A C 1
ATOM 1637 O O . VAL A 1 211 ? 3.200 -9.905 -5.987 1.00 96.50 211 VAL A O 1
ATOM 1640 N N . GLU A 1 212 ? 4.861 -8.431 -5.733 1.00 96.75 212 GLU A N 1
ATOM 1641 C CA . GLU A 1 212 ? 4.191 -7.686 -4.657 1.00 96.75 212 GLU A CA 1
ATOM 1642 C C . GLU A 1 212 ? 2.914 -6.973 -5.160 1.00 96.75 212 GLU A C 1
ATOM 1644 O O . GLU A 1 212 ? 1.877 -7.073 -4.507 1.00 96.75 212 GLU A O 1
ATOM 1649 N N . VAL A 1 213 ? 2.937 -6.357 -6.350 1.00 97.75 213 VAL A N 1
ATOM 1650 C CA . VAL A 1 213 ? 1.754 -5.722 -6.974 1.00 97.75 213 VAL A CA 1
ATOM 1651 C C . VAL A 1 213 ? 0.685 -6.755 -7.341 1.00 97.75 213 VAL A C 1
ATOM 1653 O O . VAL A 1 213 ? -0.494 -6.547 -7.062 1.00 97.75 213 VAL A O 1
ATOM 1656 N N . LEU A 1 214 ? 1.073 -7.902 -7.906 1.00 96.94 214 LEU A N 1
ATOM 1657 C CA . LEU A 1 214 ? 0.139 -8.987 -8.224 1.00 96.94 214 LEU A CA 1
ATOM 1658 C C . LEU A 1 214 ? -0.524 -9.566 -6.968 1.00 96.94 214 LEU A C 1
ATOM 1660 O O . LEU A 1 214 ? -1.705 -9.900 -7.001 1.00 96.94 214 LEU A O 1
ATOM 1664 N N . ARG A 1 215 ? 0.199 -9.666 -5.846 1.00 95.44 215 ARG A N 1
ATOM 1665 C CA . ARG A 1 215 ? -0.394 -10.086 -4.564 1.00 95.44 215 ARG A CA 1
ATOM 1666 C C . ARG A 1 215 ? -1.439 -9.092 -4.069 1.00 95.44 215 ARG A C 1
ATOM 1668 O O . ARG A 1 215 ? -2.486 -9.532 -3.609 1.00 95.44 215 ARG A O 1
ATOM 1675 N N . LEU A 1 216 ? -1.180 -7.790 -4.192 1.00 96.31 216 LEU A N 1
ATOM 1676 C CA . LEU A 1 216 ? -2.169 -6.758 -3.877 1.00 96.31 216 LEU A CA 1
ATOM 1677 C C . LEU A 1 216 ? -3.404 -6.879 -4.781 1.00 96.31 216 LEU A C 1
ATOM 1679 O O . LEU A 1 216 ? -4.529 -6.839 -4.294 1.00 96.31 216 LEU A O 1
ATOM 1683 N N . MET A 1 217 ? -3.199 -7.083 -6.083 1.00 95.75 217 MET A N 1
ATOM 1684 C CA . MET A 1 217 ? -4.288 -7.283 -7.042 1.00 95.75 217 MET A CA 1
ATOM 1685 C C . MET A 1 217 ? -5.150 -8.497 -6.672 1.00 95.75 217 MET A C 1
ATOM 1687 O O . MET A 1 217 ? -6.372 -8.389 -6.626 1.00 95.75 217 MET A O 1
ATOM 1691 N N . LEU A 1 218 ? -4.527 -9.632 -6.340 1.00 93.25 218 LEU A N 1
ATOM 1692 C CA . LEU A 1 218 ? -5.240 -10.813 -5.846 1.00 93.25 218 LEU A CA 1
ATOM 1693 C C . LEU A 1 218 ? -5.989 -10.518 -4.540 1.00 93.25 218 LEU A C 1
ATOM 1695 O O . LEU A 1 218 ? -7.115 -10.977 -4.378 1.00 93.25 218 LEU A O 1
ATOM 1699 N N . ALA A 1 219 ? -5.405 -9.720 -3.644 1.00 90.94 219 ALA A N 1
ATOM 1700 C CA . ALA A 1 219 ? -6.044 -9.351 -2.385 1.00 90.94 219 ALA A CA 1
ATOM 1701 C C . ALA A 1 219 ? -7.309 -8.505 -2.550 1.00 90.94 219 ALA A C 1
ATOM 1703 O O . ALA A 1 219 ? -8.228 -8.631 -1.748 1.00 90.94 219 ALA A O 1
ATOM 1704 N N . VAL A 1 220 ? -7.374 -7.678 -3.595 1.00 90.19 220 VAL A N 1
ATOM 1705 C CA . VAL A 1 220 ? -8.554 -6.853 -3.897 1.00 90.19 220 VAL A CA 1
ATOM 1706 C C . VAL A 1 220 ? -9.593 -7.616 -4.717 1.00 90.19 220 VAL A C 1
ATOM 1708 O O . VAL A 1 220 ? -10.787 -7.424 -4.519 1.00 90.19 220 VAL A O 1
ATOM 1711 N N . LEU A 1 221 ? -9.164 -8.466 -5.654 1.00 87.69 221 LEU A N 1
ATOM 1712 C CA . LEU A 1 221 ? -10.064 -9.088 -6.632 1.00 87.69 221 LEU A CA 1
ATOM 1713 C C . LEU A 1 221 ? -10.594 -10.465 -6.219 1.00 87.69 221 LEU A C 1
ATOM 1715 O O . LEU A 1 221 ? -11.531 -10.966 -6.839 1.00 87.69 221 LEU A O 1
ATOM 1719 N N . CYS A 1 222 ? -9.991 -11.118 -5.225 1.00 82.56 222 CYS A N 1
ATOM 1720 C CA . CYS A 1 222 ? -10.322 -12.496 -4.870 1.00 82.56 222 CYS A CA 1
ATOM 1721 C C . CYS A 1 222 ? -10.904 -12.612 -3.461 1.00 82.56 222 CYS A C 1
ATOM 1723 O O . CYS A 1 222 ? -10.335 -13.267 -2.593 1.00 82.56 222 CYS A O 1
ATOM 1725 N N . GLU A 1 223 ? -12.098 -12.058 -3.270 1.00 71.81 223 GLU A N 1
ATOM 1726 C CA . GLU A 1 223 ? -12.869 -12.138 -2.021 1.00 71.81 223 GLU A CA 1
ATOM 1727 C C . GLU A 1 223 ? -13.063 -13.585 -1.520 1.00 71.81 223 GLU A C 1
ATOM 1729 O O . GLU A 1 223 ? -12.963 -13.874 -0.329 1.00 71.81 223 GLU A O 1
ATOM 1734 N N . ARG A 1 224 ? -13.234 -14.541 -2.445 1.00 68.62 224 ARG A N 1
ATOM 1735 C CA . ARG A 1 224 ? -13.375 -15.977 -2.136 1.00 68.62 224 ARG A CA 1
ATOM 1736 C C . ARG A 1 224 ? -12.167 -16.590 -1.424 1.00 68.62 224 ARG A C 1
ATOM 1738 O O . ARG A 1 224 ? -12.319 -17.642 -0.818 1.00 68.62 224 ARG A O 1
ATOM 1745 N N . LEU A 1 225 ? -10.985 -15.970 -1.486 1.00 67.31 225 LEU A N 1
ATOM 1746 C CA . LEU A 1 225 ? -9.819 -16.434 -0.724 1.00 67.31 225 LEU A CA 1
ATOM 1747 C C . LEU A 1 225 ? -9.972 -16.198 0.785 1.00 67.31 225 LEU A C 1
ATOM 1749 O O . LEU A 1 225 ? -9.218 -16.782 1.563 1.00 67.31 225 LEU A O 1
ATOM 1753 N N . TYR A 1 226 ? -10.908 -15.337 1.189 1.00 67.38 226 TYR A N 1
ATOM 1754 C CA . TYR A 1 226 ? -11.039 -14.843 2.560 1.00 67.38 226 TYR A CA 1
ATOM 1755 C C . TYR A 1 226 ? -12.311 -15.319 3.260 1.00 67.38 226 TYR A C 1
ATOM 1757 O O . TYR A 1 226 ? -12.420 -15.188 4.477 1.00 67.38 226 TYR A O 1
ATOM 1765 N N . GLN A 1 227 ? -13.235 -15.931 2.520 1.00 67.88 227 GLN A N 1
ATOM 1766 C CA . GLN A 1 227 ? -14.435 -16.537 3.084 1.00 67.88 227 GLN A CA 1
ATOM 1767 C C . GLN A 1 227 ? -14.111 -17.920 3.680 1.00 67.88 227 GLN A C 1
ATOM 1769 O O . GLN A 1 227 ? -13.345 -18.682 3.078 1.00 67.88 227 GLN A O 1
ATOM 1774 N N . PRO A 1 228 ? -14.669 -18.275 4.854 1.00 63.75 228 PRO A N 1
ATOM 1775 C CA . PRO A 1 228 ? -14.567 -19.635 5.368 1.00 63.75 228 PRO A CA 1
ATOM 1776 C C . PRO A 1 228 ? -15.231 -20.615 4.388 1.00 63.75 228 PRO A C 1
ATOM 1778 O O . PRO A 1 228 ? -16.261 -20.295 3.793 1.00 63.75 228 PRO A O 1
ATOM 1781 N N . ALA A 1 229 ? -14.604 -21.782 4.209 1.00 57.22 229 ALA A N 1
ATOM 1782 C CA . ALA A 1 229 ? -15.100 -22.857 3.348 1.00 57.22 229 ALA A CA 1
ATOM 1783 C C . ALA A 1 229 ? -16.416 -23.466 3.854 1.00 57.22 229 ALA A C 1
ATOM 1785 O O . ALA A 1 229 ? -16.595 -23.537 5.094 1.00 57.22 229 ALA A O 1
#

Radius of gyration: 19.46 Å; Cα contacts (8 Å, |Δi|>4): 210; chains: 1; bounding box: 45×57×55 Å

Organism: NCBI:txid3111310

InterPro domains:
  IPR026705 HID1/Ecm30 [PF12722] (1-228)
  IPR026705 HID1/Ecm30 [PTHR21575] (1-228)

Solvent-accessible surface area (backbone atoms only — not comparable to full-atom values): 13682 Å² total; per-residue (Å²): 129,65,62,66,58,32,51,52,54,46,45,50,50,57,48,42,48,64,73,49,89,63,63,87,82,44,56,69,61,54,51,52,62,40,68,44,71,75,51,65,68,54,53,53,70,64,54,44,71,66,54,50,48,47,21,54,73,77,30,46,67,40,48,50,47,53,50,52,51,34,48,48,50,34,48,48,32,72,76,51,74,47,78,82,45,53,5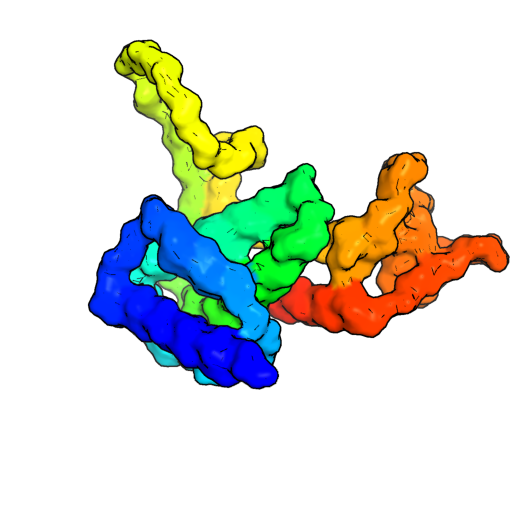9,32,32,53,43,30,45,45,52,48,41,61,43,43,45,56,64,58,46,52,89,85,42,63,67,58,49,47,62,30,62,43,53,68,76,88,82,81,81,89,76,88,82,92,79,92,77,96,66,95,64,76,80,90,69,76,58,87,60,64,18,53,48,56,50,48,52,53,43,52,62,49,52,66,62,28,55,71,50,35,25,39,70,66,32,53,75,89,56,88,40,94,96,56,70,49,45,41,54,44,90,68,89,54,97,83,65,70,90,89,79,73,72,61,75,85,48,76,68,25,53,51,42,44,52,51,52,51,48,30,50,47,42,73,72,40,59,77,80,53,50,85,132

Sequence (229 aa):
MGNATSKYKFREAIHALSAEDVPPEDAAFWDELWNLKTTTEEVFEMISPRDVRKLKVQRPLNLQTLLDQAVGNILQVITNPLAHQLDKARNCVRVLTRLLPFMLEDVDDSFVHDLCWSVSNAEGASAESGTATDSQALPASTQSGQSLGQLILHAIMHLLFLPSFTVDAQAFDAGFQADAPPASALWAEGLIARPSDDVIVRSLVWDRNRVEVLRLMLAVLCERLYQPA

Secondary structure (DSSP, 8-state):
-HHHHHHHHHHHHHHHHHHS---TT-HHHHHHHHH----HHHHHHHS-HHHHHHHHHH-HHHHHHHHHHHHHHHHHHHHS--HHHHHHHHHHHHHHHHHHHHHTT-TT-HHHHHHHH------S--SS-----------S---TT--HHHHHHHHHHHHTT-BTTTB-TTTTTT---TTS--GGG-SS--TT--SSS-PPPP-HHHHHHHHHHHHHHHHHH-GGGTS--

Foldseek 3Di:
DCQVVLLVLLLVLLVCLLPDADDLPPCVSLVSNLLRQDDLVSLLVSCDLVSLVSSVPVPVPSVLSLLCSLLLLLVVCLVPVDPSSLSSNLSSLSNLLNNLLSLLLDVPPPSSCCQAQPFPQPPDPPDDDDDDDDDPDRPPPPPRGDGSNNSLVVSLVSLCQPDPAQFDVCQAVVHDDPLQRALRRDNDDDPNDDDDDRDRDDDPRNVVSNVSSVSSVCSSPPSVVNYDD